Protein AF-A0A0J8R1I6-F1 (afdb_monomer_lite)

Sequence (215 aa):
MAAYFSTIERLYTKARESTLTLIPLLSRFRLQETNATPQLDRWVGYTPSAATPADEEDLVPIGGVDDDGKSLEEEMTMLSETKRQDLTVRFKKAADGVYVEAKRSAIGGMTQIPVYFYILLLALGWNEIIAAYIIYQLNLWGPMVKMAEAASHQAVEEGKKRLRDLLEPSDIGHHGMKYKNGTEQYEMSHVRSGRNATKINERDDDDEVEGEETW

Radius of gyration: 53.16 Å; chains: 1; bounding box: 128×54×134 Å

Foldseek 3Di:
DVVVVVVLVVVLVVVLVVVLVVLVVVQFDADPPPSHDPPVVVVVHDDPPPDDVVNVVPDDPPDDDDVVPQDPRNVRRPADPVNSVVCNVVSVVVSVVVSVVVVCVVVVPDPDDDPVVVVVCCVVCVVVVVVVVVCVVVVVPVVVVVVVVVVVVVCVVVVVVVVVVVVVDPPPDDPDDDDDDDDDDDDDDDDDDDDDDDDDDDDDDDDDDDDDDDD

pLDDT: mean 71.78, std 18.5, range [33.34, 94.5]

Structure (mmCIF, N/CA/C/O backbone):
data_AF-A0A0J8R1I6-F1
#
_entry.id   AF-A0A0J8R1I6-F1
#
loop_
_atom_site.group_PDB
_atom_site.id
_atom_site.type_symbol
_atom_site.label_atom_id
_atom_site.label_alt_id
_atom_site.label_comp_id
_atom_site.label_asym_id
_atom_site.label_entity_id
_atom_site.label_seq_id
_atom_site.pdbx_PDB_ins_code
_atom_site.Cartn_x
_atom_site.Cartn_y
_atom_site.Cartn_z
_atom_site.occupancy
_atom_site.B_iso_or_equiv
_atom_site.auth_seq_id
_atom_site.auth_comp_id
_atom_site.auth_asym_id
_atom_site.auth_atom_id
_atom_site.pdbx_PDB_model_num
ATOM 1 N N . MET A 1 1 ? -6.057 3.508 -12.866 1.00 63.25 1 MET A N 1
ATOM 2 C CA . MET A 1 1 ? -5.261 3.526 -11.616 1.00 63.25 1 MET A CA 1
ATOM 3 C C . MET A 1 1 ? -5.852 4.466 -10.557 1.00 63.25 1 MET A C 1
ATOM 5 O O . MET A 1 1 ? -6.171 3.985 -9.480 1.00 63.25 1 MET A O 1
ATOM 9 N N . ALA A 1 2 ? -6.101 5.752 -10.852 1.00 66.06 2 ALA A N 1
ATOM 10 C CA . ALA A 1 2 ? -6.680 6.704 -9.883 1.00 66.06 2 ALA A CA 1
ATOM 11 C C . ALA A 1 2 ? -8.072 6.306 -9.333 1.00 66.06 2 ALA A C 1
ATOM 13 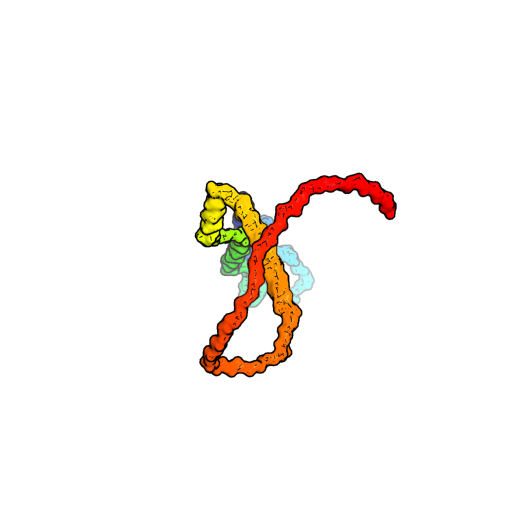O O . ALA A 1 2 ? -8.323 6.426 -8.138 1.00 66.06 2 ALA A O 1
ATOM 14 N N . ALA A 1 3 ? -8.958 5.762 -10.178 1.00 72.50 3 ALA A N 1
ATOM 15 C CA . ALA A 1 3 ? -10.277 5.285 -9.742 1.00 72.50 3 ALA A CA 1
ATOM 16 C C . ALA A 1 3 ? -10.192 4.097 -8.760 1.00 72.50 3 ALA A C 1
ATOM 18 O O . ALA A 1 3 ? -10.883 4.084 -7.749 1.00 72.50 3 ALA A O 1
ATOM 19 N N . TYR A 1 4 ? -9.289 3.142 -9.015 1.00 72.94 4 TYR A N 1
ATOM 20 C CA . TYR A 1 4 ? -9.060 1.970 -8.158 1.00 72.94 4 TYR A CA 1
ATOM 21 C C . TYR A 1 4 ? -8.573 2.368 -6.757 1.00 72.94 4 TYR A C 1
ATOM 23 O O . TYR A 1 4 ? -9.056 1.858 -5.749 1.00 72.94 4 TYR A O 1
ATOM 31 N N . PHE A 1 5 ? -7.674 3.351 -6.695 1.00 76.12 5 PHE A N 1
ATOM 32 C CA . PHE A 1 5 ? -7.172 3.910 -5.444 1.00 76.12 5 PHE A CA 1
ATOM 33 C C . PHE A 1 5 ? -8.275 4.583 -4.615 1.00 76.12 5 PHE A C 1
ATOM 35 O O . PHE A 1 5 ? -8.402 4.320 -3.421 1.00 76.12 5 PHE A O 1
ATOM 42 N N . SER A 1 6 ? -9.131 5.380 -5.265 1.00 83.06 6 SER A N 1
ATOM 43 C CA . SER A 1 6 ? -10.270 6.021 -4.599 1.00 83.06 6 SER A CA 1
ATOM 44 C C . SER A 1 6 ? -11.271 5.002 -4.042 1.00 83.06 6 SER A C 1
ATOM 46 O O . SER A 1 6 ? -11.833 5.210 -2.966 1.00 83.06 6 SER A O 1
ATOM 48 N N . THR A 1 7 ? -11.476 3.875 -4.730 1.00 84.88 7 THR A N 1
ATOM 49 C CA . THR A 1 7 ? -12.353 2.796 -4.253 1.00 84.88 7 THR A CA 1
ATOM 50 C C . THR A 1 7 ? -11.801 2.108 -3.005 1.00 84.88 7 THR A C 1
ATOM 52 O O . THR A 1 7 ? -12.560 1.892 -2.062 1.00 84.88 7 THR A O 1
ATOM 55 N N . ILE A 1 8 ? -10.498 1.802 -2.962 1.00 85.56 8 ILE A N 1
ATOM 56 C CA . ILE A 1 8 ? -9.858 1.182 -1.787 1.00 85.56 8 ILE A CA 1
ATOM 57 C C . ILE A 1 8 ? -9.942 2.110 -0.573 1.00 85.56 8 ILE A C 1
ATOM 59 O O . ILE A 1 8 ? -10.290 1.662 0.517 1.00 85.56 8 ILE A O 1
ATOM 63 N N . GLU A 1 9 ? -9.683 3.403 -0.767 1.00 88.69 9 GLU A N 1
ATOM 64 C CA . GLU A 1 9 ? -9.787 4.408 0.295 1.00 88.69 9 GLU A CA 1
ATOM 65 C C . GLU A 1 9 ? -11.204 4.491 0.866 1.00 88.69 9 GLU A C 1
ATOM 67 O O . GLU A 1 9 ? -11.394 4.387 2.077 1.00 88.69 9 GLU A O 1
ATOM 72 N N . ARG A 1 10 ? -12.216 4.588 -0.002 1.00 89.56 10 ARG A N 1
ATOM 73 C CA . ARG A 1 10 ? -13.624 4.631 0.422 1.00 89.56 10 ARG A CA 1
ATOM 74 C C . ARG A 1 10 ? -14.060 3.350 1.134 1.00 89.56 10 ARG A C 1
ATOM 76 O O . ARG A 1 10 ? -14.777 3.427 2.132 1.00 89.56 10 ARG A O 1
ATOM 83 N N . LEU A 1 11 ? -13.645 2.182 0.637 1.00 90.69 11 LEU A N 1
ATOM 84 C CA . LEU A 1 11 ? -13.981 0.891 1.241 1.00 90.69 11 LEU A CA 1
ATOM 85 C C . LEU A 1 11 ? -13.338 0.738 2.625 1.00 90.69 11 LEU A C 1
ATOM 87 O O . LEU A 1 11 ? -14.014 0.314 3.562 1.00 90.69 11 LEU A O 1
ATOM 91 N N . TYR A 1 12 ? -12.070 1.136 2.763 1.00 91.69 12 TYR A N 1
ATOM 92 C CA . TYR A 1 12 ? -11.356 1.144 4.038 1.00 91.69 12 TYR A CA 1
ATOM 93 C C . TYR A 1 12 ? -12.054 2.032 5.070 1.00 91.69 12 TYR A C 1
ATOM 95 O O . TYR A 1 12 ? -12.377 1.568 6.164 1.00 91.69 12 TYR A O 1
ATOM 103 N N . THR A 1 13 ? -12.345 3.288 4.716 1.00 92.25 13 THR A N 1
ATOM 104 C CA . THR A 1 13 ? -13.011 4.231 5.624 1.00 92.25 13 THR A CA 1
ATOM 105 C C . THR A 1 13 ? -14.369 3.699 6.078 1.00 92.25 13 THR A C 1
ATOM 107 O O . THR A 1 13 ? -14.640 3.686 7.279 1.00 92.25 13 THR A O 1
ATOM 110 N N . LYS A 1 14 ? -15.168 3.152 5.151 1.00 94.50 14 LYS A N 1
ATOM 111 C CA . LYS A 1 14 ? -16.466 2.536 5.459 1.00 94.50 14 LYS A CA 1
ATOM 112 C C . LYS A 1 14 ? -16.336 1.355 6.425 1.00 94.50 14 LYS A C 1
ATOM 114 O O . LYS A 1 14 ? -17.079 1.278 7.401 1.00 94.50 14 LYS A O 1
ATOM 119 N N . ALA A 1 15 ? -15.404 0.435 6.172 1.00 92.44 15 ALA A N 1
ATOM 120 C CA . ALA A 1 15 ? -15.193 -0.738 7.022 1.00 92.44 15 ALA A CA 1
ATOM 121 C C . ALA A 1 15 ? -14.694 -0.347 8.424 1.00 92.44 15 ALA A C 1
ATOM 123 O O . ALA A 1 15 ? -15.176 -0.871 9.432 1.00 92.44 15 ALA A O 1
ATOM 124 N N . ARG A 1 16 ? -13.771 0.620 8.498 1.00 92.81 16 ARG A N 1
ATOM 125 C CA . ARG A 1 16 ? -13.23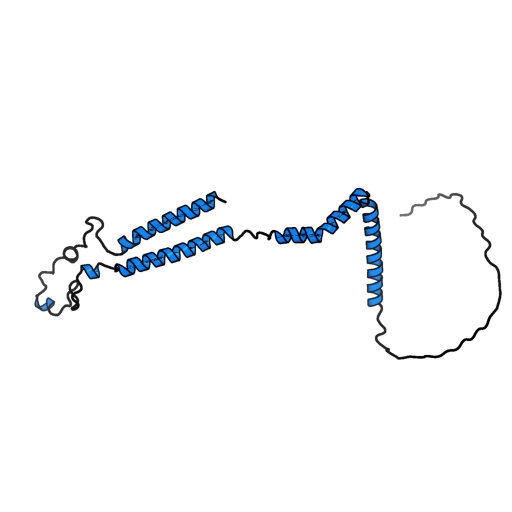8 1.151 9.756 1.00 92.81 16 ARG A CA 1
ATOM 126 C C . ARG A 1 16 ? -14.339 1.783 10.602 1.00 92.81 16 ARG A C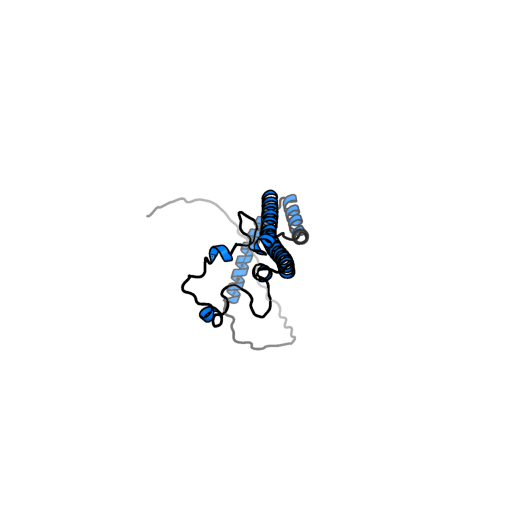 1
ATOM 128 O O . ARG A 1 16 ? -14.464 1.456 11.777 1.00 92.81 16 ARG A O 1
ATOM 135 N N . GLU A 1 17 ? -15.140 2.664 10.011 1.00 92.88 17 GLU A N 1
ATOM 136 C CA . GLU A 1 17 ? -16.248 3.332 10.700 1.00 92.88 17 GLU A CA 1
ATOM 137 C C . GLU A 1 17 ? -17.309 2.331 11.158 1.00 92.88 17 GLU A C 1
ATOM 139 O O . GLU A 1 17 ? -17.682 2.338 12.329 1.00 92.88 17 GLU A O 1
ATOM 144 N N . SER A 1 18 ? -17.707 1.395 10.288 1.00 92.38 18 SER A N 1
ATOM 145 C CA . SER A 1 18 ? -18.657 0.333 10.637 1.00 92.38 18 SER A CA 1
ATOM 146 C C . SER A 1 18 ? -18.182 -0.492 11.836 1.00 92.38 18 SER A C 1
ATOM 148 O O . SER A 1 18 ? -18.963 -0.770 12.741 1.00 92.38 18 SER A O 1
ATOM 150 N N . THR A 1 19 ? -16.898 -0.850 11.891 1.00 92.06 19 THR A N 1
ATOM 151 C CA . THR A 1 19 ? -16.354 -1.666 12.990 1.00 92.06 19 THR A CA 1
ATOM 152 C C . THR A 1 19 ? -16.281 -0.879 14.300 1.00 92.06 19 THR A C 1
ATOM 154 O O . THR A 1 19 ? -16.570 -1.416 15.368 1.00 92.06 19 THR A O 1
ATOM 157 N N . LEU A 1 20 ? -15.966 0.419 14.238 1.00 91.19 20 LEU A N 1
ATOM 158 C CA . LEU A 1 20 ? -15.942 1.282 15.422 1.00 91.19 20 LEU A CA 1
ATOM 159 C C . LEU A 1 20 ? -17.326 1.436 16.069 1.00 91.19 20 LEU A C 1
ATOM 161 O O . LEU A 1 20 ? -17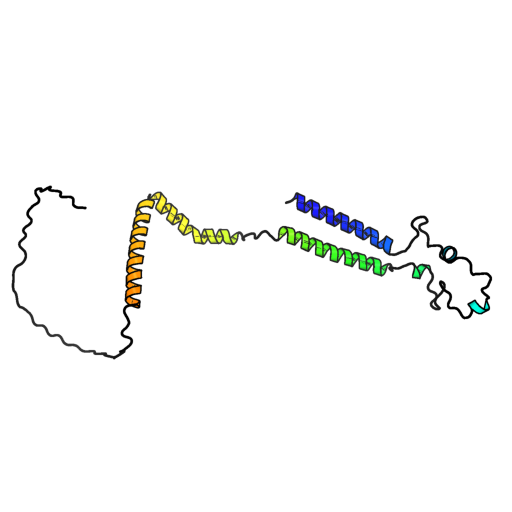.405 1.560 17.290 1.00 91.19 20 LEU A O 1
ATOM 165 N N . THR A 1 21 ? -18.409 1.377 15.286 1.00 90.12 21 THR A N 1
ATOM 166 C CA . THR A 1 21 ? -19.777 1.401 15.839 1.00 90.12 21 THR A CA 1
ATOM 167 C C . THR A 1 21 ? -20.159 0.124 16.594 1.00 90.12 21 THR A C 1
ATOM 169 O O . THR A 1 21 ? -21.012 0.185 17.477 1.00 90.12 21 THR A O 1
ATOM 172 N N . LEU A 1 22 ? -19.506 -1.015 16.322 1.00 87.19 22 LEU A N 1
ATOM 173 C CA . LEU A 1 22 ? -19.770 -2.281 17.023 1.00 87.19 22 LEU A CA 1
ATOM 174 C C . LEU A 1 22 ? -19.177 -2.323 18.434 1.00 87.19 22 LEU A C 1
ATOM 176 O O . LEU A 1 22 ? -19.754 -2.941 19.322 1.00 87.19 22 LEU A O 1
ATOM 180 N N . ILE A 1 23 ? -18.035 -1.671 18.653 1.00 86.38 23 ILE A N 1
ATOM 181 C CA . ILE A 1 23 ? -17.323 -1.672 19.940 1.00 86.38 23 ILE A CA 1
ATOM 182 C C . ILE A 1 23 ? -18.236 -1.304 21.131 1.00 86.38 23 ILE A C 1
ATOM 184 O O . ILE A 1 23 ? -18.244 -2.042 22.118 1.00 86.38 23 ILE A O 1
ATOM 188 N N . PRO A 1 24 ? -19.028 -0.211 21.091 1.00 83.50 24 PRO A N 1
ATOM 189 C CA . PRO A 1 24 ? -19.947 0.104 22.183 1.00 83.50 24 PRO A CA 1
ATOM 190 C C . PRO A 1 24 ? -21.109 -0.892 22.302 1.00 83.50 24 PRO A C 1
ATOM 192 O O . PRO A 1 24 ? -21.543 -1.151 23.420 1.00 83.50 24 PRO A O 1
ATOM 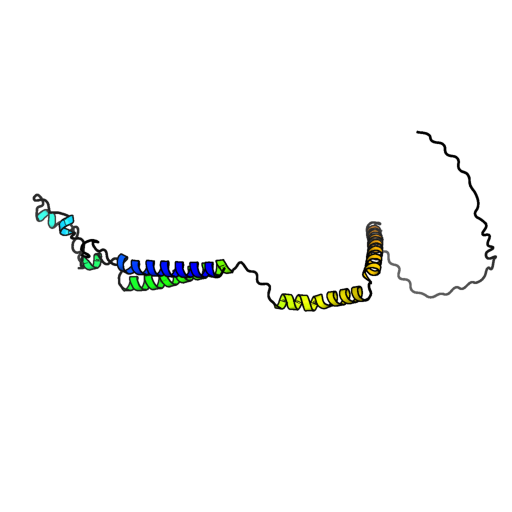195 N N . LEU A 1 25 ? -21.574 -1.498 21.204 1.00 82.06 25 LEU A N 1
ATOM 196 C CA . LEU A 1 25 ? -22.653 -2.495 21.232 1.00 82.06 25 LEU A CA 1
ATOM 197 C C . LEU A 1 25 ? -22.205 -3.807 21.888 1.00 82.06 25 LEU A C 1
ATOM 199 O O . LEU A 1 25 ? -22.971 -4.419 22.619 1.00 82.06 25 LEU A O 1
ATOM 203 N N . LEU A 1 26 ? -20.950 -4.204 21.677 1.00 77.88 26 LEU A N 1
ATOM 204 C CA . LEU A 1 26 ? -20.358 -5.399 22.286 1.00 77.88 26 LEU A CA 1
ATOM 205 C C . LEU A 1 26 ? -19.959 -5.199 23.758 1.00 77.88 26 LEU A C 1
ATOM 207 O O . LEU A 1 26 ? -19.710 -6.172 24.460 1.00 77.88 26 LEU A O 1
ATOM 211 N N . SER A 1 27 ? -19.879 -3.953 24.240 1.00 80.00 27 SER A N 1
ATOM 212 C CA . SER A 1 27 ? -19.468 -3.668 25.625 1.00 80.00 27 SER A CA 1
ATOM 213 C C . SER A 1 27 ? -20.521 -4.004 26.683 1.00 80.00 27 SER A C 1
ATOM 215 O O . SER A 1 27 ? -20.164 -4.244 27.838 1.00 80.00 27 SER A O 1
ATOM 217 N N . ARG A 1 28 ? -21.806 -4.018 26.308 1.00 71.12 28 ARG A N 1
ATOM 218 C CA . ARG A 1 28 ? -22.929 -4.313 27.203 1.00 71.12 28 ARG A CA 1
ATOM 219 C C . ARG A 1 28 ? -23.914 -5.220 26.491 1.00 71.12 28 ARG A C 1
ATOM 221 O O . ARG A 1 28 ? -24.437 -4.850 25.442 1.00 71.12 28 ARG A O 1
ATOM 228 N N . PHE A 1 29 ? -24.227 -6.358 27.096 1.00 69.94 29 PHE A N 1
ATOM 229 C CA . PHE A 1 29 ? -25.390 -7.127 26.671 1.00 69.94 29 PHE A CA 1
ATOM 230 C C . PHE A 1 29 ? -26.634 -6.273 26.903 1.00 69.94 29 PHE A C 1
ATOM 232 O O . PHE A 1 29 ? -26.704 -5.558 27.892 1.00 69.94 29 PHE A O 1
ATOM 239 N N . ARG A 1 30 ? -27.591 -6.271 25.981 1.00 67.62 30 ARG A N 1
ATOM 240 C CA . ARG A 1 30 ? -28.906 -5.640 26.158 1.00 67.62 30 ARG A CA 1
ATOM 241 C C . ARG A 1 30 ? -29.916 -6.405 25.322 1.00 67.62 30 ARG A C 1
ATOM 243 O O . ARG A 1 30 ? -29.570 -6.912 24.255 1.00 67.62 30 ARG A O 1
ATOM 250 N N . LEU A 1 31 ? -31.154 -6.492 25.798 1.00 67.00 31 LEU A N 1
ATOM 251 C CA . LEU A 1 31 ? -32.228 -7.106 25.025 1.00 67.00 31 LEU A CA 1
ATOM 252 C C . LEU A 1 31 ? -32.561 -6.213 23.818 1.00 67.00 31 LEU A C 1
ATOM 254 O O . LEU A 1 31 ? -32.728 -5.006 23.980 1.00 67.00 31 LEU A O 1
ATOM 258 N N . GLN A 1 32 ? -32.658 -6.789 22.617 1.00 69.12 32 GLN A N 1
ATOM 259 C CA . GLN A 1 32 ? -32.920 -6.036 21.377 1.00 69.12 32 GLN A CA 1
ATOM 260 C C . GLN A 1 32 ? -34.245 -5.255 21.428 1.00 69.12 32 GLN A C 1
ATOM 262 O O . GLN A 1 32 ? -34.307 -4.130 20.944 1.00 69.12 32 GLN A O 1
ATOM 267 N N . GLU A 1 33 ? -35.287 -5.829 22.038 1.00 72.06 33 GLU A N 1
ATOM 268 C CA . GLU A 1 33 ? -36.636 -5.246 22.055 1.00 72.06 33 GLU A CA 1
ATOM 269 C C . GLU A 1 33 ? -36.803 -4.120 23.081 1.00 72.06 33 GLU A C 1
ATOM 271 O O . GLU A 1 33 ? -37.403 -3.091 22.787 1.00 72.06 33 GLU A O 1
ATOM 276 N N . THR A 1 34 ? -36.276 -4.300 24.293 1.00 70.06 34 THR A N 1
ATOM 277 C CA . THR A 1 34 ? -36.510 -3.375 25.416 1.00 70.06 34 THR A CA 1
ATOM 278 C C . THR A 1 34 ? -35.296 -2.535 25.777 1.00 70.06 34 THR A C 1
ATOM 280 O O . THR A 1 34 ? -35.413 -1.622 26.592 1.00 70.06 34 THR A O 1
ATOM 283 N N . ASN A 1 35 ? -34.125 -2.822 25.197 1.00 67.25 35 ASN A N 1
ATOM 284 C CA . ASN A 1 35 ? -32.857 -2.162 25.520 1.00 67.25 35 ASN A CA 1
ATOM 285 C C . ASN A 1 35 ? -32.518 -2.209 27.031 1.00 67.25 35 ASN A C 1
ATOM 287 O O . ASN A 1 35 ? -31.689 -1.438 27.526 1.00 67.25 35 ASN A O 1
ATOM 291 N N . ALA A 1 36 ? -33.184 -3.114 27.753 1.00 66.25 36 ALA A N 1
ATOM 292 C CA . ALA A 1 36 ? -33.077 -3.355 29.179 1.00 66.25 36 ALA A CA 1
ATOM 293 C C . ALA A 1 36 ? -32.237 -4.610 29.430 1.00 66.25 36 ALA A C 1
ATOM 295 O O . ALA A 1 36 ? -31.893 -5.357 28.501 1.00 66.25 36 ALA A O 1
ATOM 296 N N . THR A 1 37 ? -31.895 -4.835 30.692 1.00 64.44 37 THR A N 1
ATOM 297 C CA . THR A 1 37 ? -31.256 -6.078 31.102 1.00 64.44 37 THR A CA 1
ATOM 298 C C . THR A 1 37 ? -32.225 -7.260 30.920 1.00 64.44 37 THR A C 1
ATOM 300 O O . THR A 1 37 ? -33.433 -7.083 31.111 1.00 64.44 37 THR A O 1
ATOM 303 N N . PRO A 1 38 ? -31.762 -8.449 30.477 1.00 66.31 38 PRO A N 1
ATOM 304 C CA . PRO A 1 38 ? -32.590 -9.646 30.466 1.00 66.31 38 PRO A CA 1
ATOM 305 C C . PRO A 1 38 ? -33.165 -9.871 31.862 1.00 66.31 38 PRO A C 1
ATOM 307 O O . PRO A 1 38 ? -32.424 -9.862 32.842 1.00 66.31 38 PRO A O 1
ATOM 310 N N . GLN A 1 39 ? -34.479 -10.070 31.956 1.00 64.94 39 GLN A N 1
ATOM 311 C CA . GLN A 1 39 ? -35.129 -10.427 33.216 1.00 64.94 39 GLN A CA 1
ATOM 312 C C . GLN A 1 39 ? -34.815 -11.896 33.527 1.00 64.94 39 GLN A C 1
ATOM 314 O O . GLN A 1 39 ? -35.615 -12.780 33.214 1.00 64.94 39 GLN A O 1
ATOM 319 N N . LEU A 1 40 ? -33.627 -12.150 34.083 1.00 65.12 40 LEU A N 1
ATOM 320 C CA . LEU A 1 40 ? -33.174 -13.485 34.481 1.00 65.12 40 LEU A CA 1
ATOM 321 C C . LEU A 1 40 ? -34.163 -14.128 35.461 1.00 65.12 40 LEU A C 1
ATOM 323 O O . LEU A 1 40 ? -34.541 -15.272 35.243 1.00 65.12 40 LEU A O 1
ATOM 327 N N . ASP A 1 41 ? -34.708 -13.361 36.410 1.00 65.25 41 ASP A N 1
ATOM 328 C CA . ASP A 1 41 ? -35.718 -13.815 37.383 1.00 65.25 41 ASP A CA 1
ATOM 329 C C . ASP A 1 41 ? -36.940 -14.463 36.717 1.00 65.25 41 ASP A C 1
ATOM 331 O O . ASP A 1 41 ? -37.477 -15.468 37.175 1.00 65.25 41 ASP A O 1
ATOM 335 N N . ARG A 1 42 ? -37.383 -13.903 35.587 1.00 69.06 42 ARG A N 1
ATOM 336 C CA . ARG A 1 42 ? -38.524 -14.428 34.830 1.00 69.06 42 ARG A CA 1
ATOM 337 C C . ARG A 1 42 ? -38.145 -15.634 33.969 1.00 69.06 42 ARG A C 1
ATOM 339 O O . ARG A 1 42 ? -39.008 -16.456 33.669 1.00 69.06 42 ARG A O 1
ATOM 346 N N . TRP A 1 43 ? -36.890 -15.711 33.529 1.00 68.81 43 TRP A N 1
ATOM 347 C CA . TRP A 1 43 ? -36.382 -16.776 32.664 1.00 68.81 43 TRP A CA 1
ATOM 348 C C . TRP A 1 43 ? -36.016 -18.048 33.439 1.00 68.81 43 TRP A C 1
ATOM 350 O O . TRP A 1 43 ? -36.330 -19.139 32.970 1.00 68.81 43 TRP A O 1
ATOM 360 N N . VAL A 1 44 ? -35.409 -17.911 34.623 1.00 71.75 44 VAL A N 1
ATOM 361 C CA . VAL A 1 44 ? -35.059 -19.033 35.517 1.00 71.75 44 VAL A CA 1
ATOM 362 C C . VAL A 1 44 ? -36.322 -19.743 36.023 1.00 71.75 44 VAL A C 1
ATOM 364 O O . VAL A 1 44 ? -36.316 -20.955 36.230 1.00 71.75 44 VAL A O 1
ATOM 367 N N . GLY A 1 45 ? -37.439 -19.014 36.107 1.00 68.88 45 GLY A N 1
ATOM 368 C CA . GLY A 1 45 ? -38.732 -19.551 36.507 1.00 68.88 45 GLY A CA 1
ATOM 369 C C . GLY A 1 45 ? -38.914 -19.563 38.023 1.00 68.88 45 GLY A C 1
ATOM 370 O O . GLY A 1 45 ? -38.080 -19.077 38.780 1.00 68.88 45 GLY A O 1
ATOM 371 N N . TYR A 1 46 ? -40.057 -20.082 38.467 1.00 67.81 46 TYR A N 1
ATOM 372 C CA . TYR A 1 46 ? -40.378 -20.167 39.889 1.00 67.81 46 TYR A CA 1
ATOM 373 C C . TYR A 1 46 ? -39.663 -21.352 40.533 1.00 67.81 46 TYR A C 1
ATOM 375 O O . TYR A 1 46 ? -39.665 -22.454 39.978 1.00 67.81 46 TYR A O 1
ATOM 383 N N . THR A 1 47 ? -39.132 -21.144 41.736 1.00 70.25 47 THR A N 1
ATOM 384 C CA . THR A 1 47 ? -38.633 -22.228 42.580 1.00 70.25 47 THR A CA 1
ATOM 385 C C . THR A 1 47 ? -39.754 -23.259 42.795 1.00 70.25 47 THR A C 1
ATOM 387 O O . THR A 1 47 ? -40.874 -22.873 43.152 1.00 70.25 47 THR A O 1
ATOM 390 N N . PRO A 1 48 ? -39.517 -24.562 42.547 1.00 74.69 48 PRO A N 1
ATOM 391 C CA . PRO A 1 48 ? -40.530 -25.594 42.740 1.00 74.69 48 PRO A CA 1
ATOM 392 C C . PRO A 1 48 ? -41.033 -25.596 44.185 1.00 74.69 48 PRO A C 1
ATOM 394 O O . PRO A 1 48 ? -40.241 -25.531 45.117 1.00 74.69 48 PRO A O 1
ATOM 397 N N . SER A 1 49 ? -42.337 -25.776 44.395 1.00 64.94 49 SER A N 1
ATOM 398 C CA . SER A 1 49 ? -42.962 -25.799 45.731 1.00 64.94 49 SER A CA 1
ATOM 399 C C . SER A 1 49 ? -42.516 -26.957 46.641 1.00 64.94 49 SER A C 1
ATOM 401 O O . SER A 1 49 ? -42.985 -27.061 47.769 1.00 64.94 49 SER A O 1
ATOM 403 N N . ALA A 1 50 ? -41.668 -27.856 46.135 1.00 69.69 50 ALA A N 1
ATOM 404 C CA . ALA A 1 50 ? -41.036 -28.935 46.887 1.00 69.69 50 ALA A CA 1
ATOM 405 C C . ALA A 1 50 ? -39.681 -28.533 47.501 1.00 69.69 50 ALA A C 1
ATOM 407 O O . ALA A 1 50 ? -39.150 -29.301 48.295 1.00 69.69 50 ALA A O 1
ATOM 408 N N . ALA A 1 51 ? -39.125 -27.374 47.131 1.00 60.97 51 ALA A N 1
ATOM 409 C CA . ALA A 1 51 ? -37.904 -26.851 47.730 1.00 60.97 51 ALA A CA 1
ATOM 410 C C . ALA A 1 51 ? -38.209 -26.339 49.143 1.00 60.97 51 ALA A C 1
ATOM 412 O O . ALA A 1 51 ? -39.096 -25.500 49.327 1.00 60.97 51 ALA A O 1
ATOM 413 N N . THR A 1 52 ? -37.502 -26.863 50.142 1.00 58.94 52 THR A N 1
ATOM 414 C CA . THR A 1 52 ? -37.572 -26.351 51.511 1.00 58.94 52 THR A CA 1
ATOM 415 C C . THR A 1 52 ? -36.477 -25.308 51.747 1.00 58.94 52 THR A C 1
ATOM 417 O O . THR A 1 52 ? -35.393 -25.450 51.199 1.00 58.94 52 THR A O 1
ATOM 420 N N . PRO A 1 53 ? -36.698 -24.279 52.588 1.00 57.78 53 PRO A N 1
ATOM 421 C CA . PRO A 1 53 ? -35.677 -23.264 52.888 1.00 57.78 53 PRO A CA 1
ATOM 422 C C . PRO A 1 53 ? -34.402 -23.848 53.528 1.00 57.78 53 PRO A C 1
ATOM 424 O O . PRO A 1 53 ? -33.347 -23.230 53.471 1.00 57.78 53 PRO A O 1
ATOM 427 N N . ALA A 1 54 ? -34.477 -25.061 54.090 1.00 57.97 54 ALA A N 1
ATOM 428 C CA . ALA A 1 54 ? -33.314 -25.819 54.556 1.00 57.97 54 ALA A CA 1
ATOM 429 C C . ALA A 1 54 ? -32.433 -26.353 53.408 1.00 57.97 54 ALA A C 1
ATOM 431 O O . ALA A 1 54 ? -31.239 -26.539 53.601 1.00 57.97 54 ALA A O 1
ATOM 432 N N . ASP A 1 55 ? -33.000 -26.566 52.215 1.00 58.28 55 ASP A N 1
ATOM 433 C CA . ASP A 1 55 ? -32.232 -26.896 51.009 1.00 58.28 55 ASP A CA 1
ATOM 434 C C . ASP A 1 55 ? -31.573 -25.644 50.406 1.00 58.28 55 ASP A C 1
ATOM 436 O O . ASP A 1 55 ? -30.720 -25.763 49.539 1.00 58.28 55 ASP A O 1
ATOM 440 N N . GLU A 1 56 ? -31.966 -24.442 50.840 1.00 57.66 56 GLU A N 1
ATOM 441 C CA . GLU A 1 56 ? -31.478 -23.155 50.328 1.00 57.66 56 GLU A CA 1
ATOM 442 C C . GLU A 1 56 ? -30.247 -22.644 51.105 1.00 57.66 56 GLU A C 1
ATOM 444 O O . GLU A 1 56 ? -29.416 -21.955 50.524 1.00 57.66 56 GLU A O 1
ATOM 449 N N . GLU A 1 57 ? -30.081 -23.019 52.385 1.00 57.06 57 GLU A N 1
ATOM 450 C CA . GLU A 1 57 ? -28.914 -22.637 53.210 1.00 57.06 57 GLU A CA 1
ATOM 451 C C . GLU A 1 57 ? -27.607 -23.336 52.788 1.00 57.06 57 GLU A C 1
ATOM 453 O O . GLU A 1 57 ? -26.532 -22.754 52.931 1.00 57.06 57 GLU A O 1
ATOM 458 N N . ASP A 1 58 ? -27.689 -24.559 52.250 1.00 57.81 58 ASP A N 1
ATOM 459 C CA . ASP A 1 58 ? -26.526 -25.363 51.827 1.00 57.81 58 ASP A CA 1
ATOM 460 C C . ASP A 1 58 ? -26.189 -25.214 50.329 1.00 57.81 58 ASP A C 1
ATOM 462 O O . ASP A 1 58 ? -25.180 -25.747 49.850 1.00 57.81 58 ASP A O 1
ATOM 466 N N . LEU A 1 59 ? -27.019 -24.501 49.561 1.00 60.88 59 LEU A N 1
ATOM 467 C CA . LEU A 1 59 ? -26.803 -24.287 48.134 1.00 60.88 59 LEU A CA 1
ATOM 468 C C . LEU A 1 59 ? -26.215 -22.901 47.880 1.00 60.88 59 LEU A C 1
ATOM 470 O O . LEU A 1 59 ? -26.757 -21.880 48.287 1.00 60.88 59 LEU A O 1
ATOM 474 N N . VAL A 1 60 ? -25.112 -22.866 47.130 1.00 58.38 60 VAL A N 1
ATOM 475 C CA . VAL A 1 60 ? -24.576 -21.618 46.574 1.00 58.38 60 VAL A CA 1
ATOM 476 C C . VAL A 1 60 ? -25.667 -20.989 45.698 1.00 58.38 60 VAL A C 1
ATOM 478 O O . VAL A 1 60 ? -26.130 -21.670 44.774 1.00 58.38 60 VAL A O 1
ATOM 481 N N . PRO A 1 61 ? -26.093 -19.737 45.955 1.00 57.91 61 PRO A N 1
ATOM 482 C CA . PRO A 1 61 ? -27.147 -19.096 45.182 1.00 57.91 61 PRO A CA 1
ATOM 483 C C . PRO A 1 61 ? -26.811 -19.122 43.689 1.00 57.91 61 PRO A C 1
ATOM 485 O O . PRO A 1 61 ? -25.868 -18.475 43.228 1.00 57.91 61 PRO A O 1
ATOM 488 N N . ILE A 1 62 ? -27.571 -19.890 42.905 1.00 60.59 62 ILE A N 1
ATOM 489 C CA . ILE A 1 62 ? -27.423 -19.890 41.449 1.00 60.59 62 ILE A CA 1
ATOM 490 C C . ILE A 1 62 ? -28.022 -18.577 40.944 1.00 60.59 62 ILE A C 1
ATOM 492 O O . ILE A 1 62 ? -29.231 -18.458 40.767 1.00 60.59 62 ILE A O 1
ATOM 496 N N . GLY A 1 63 ? -27.150 -17.594 40.718 1.00 59.03 63 GLY A N 1
ATOM 497 C CA . GLY A 1 63 ? -27.507 -16.313 40.113 1.00 59.03 63 GLY A CA 1
ATOM 498 C C . GLY A 1 63 ? -27.749 -15.166 41.093 1.00 59.03 63 GLY A C 1
ATOM 499 O O . GLY A 1 63 ? -28.655 -14.368 40.867 1.00 59.03 63 GLY A O 1
ATOM 500 N N . GLY A 1 64 ? -26.949 -15.031 42.151 1.00 52.00 64 GLY A N 1
ATOM 501 C CA . GLY A 1 64 ? -27.016 -13.821 42.965 1.00 52.00 64 GLY A CA 1
ATOM 502 C C . GLY A 1 64 ? -25.973 -13.748 44.066 1.00 52.00 64 GLY A C 1
ATOM 503 O O . GLY A 1 64 ? -26.103 -14.431 45.070 1.00 52.00 64 GLY A O 1
ATOM 504 N N . VAL A 1 65 ? -25.034 -12.815 43.891 1.00 50.41 65 VAL A N 1
ATOM 505 C CA . VAL A 1 65 ? -24.105 -12.300 44.906 1.00 50.41 65 VAL A CA 1
ATOM 506 C C . VAL A 1 65 ? -23.034 -13.309 45.322 1.00 50.41 65 VAL A C 1
ATOM 508 O O . VAL A 1 65 ? -23.146 -13.997 46.330 1.00 50.41 65 VAL A O 1
ATOM 511 N N . ASP A 1 66 ? -21.928 -13.317 44.574 1.00 50.62 66 ASP A N 1
ATOM 512 C CA . ASP A 1 66 ? -20.638 -13.667 45.169 1.00 50.62 66 ASP A CA 1
ATOM 513 C C . ASP A 1 66 ? -20.435 -12.791 46.423 1.00 50.62 66 ASP A C 1
ATOM 515 O O . ASP A 1 66 ? -20.782 -11.603 46.401 1.00 50.62 66 ASP A O 1
ATOM 519 N N . ASP A 1 67 ? -19.809 -13.327 47.477 1.00 54.62 67 ASP A N 1
ATOM 520 C CA . ASP A 1 67 ? -19.462 -12.626 48.735 1.00 54.62 67 ASP A CA 1
ATOM 521 C C . ASP A 1 67 ? -18.684 -11.294 48.540 1.00 54.62 67 ASP A C 1
ATOM 523 O O . ASP A 1 67 ? -18.492 -10.519 49.477 1.00 54.62 67 ASP A O 1
ATOM 527 N N . ASP A 1 68 ? -18.272 -10.997 47.304 1.00 56.22 68 ASP A N 1
ATOM 528 C CA . ASP A 1 68 ? -17.617 -9.773 46.843 1.00 56.22 68 ASP A CA 1
ATOM 529 C C . ASP A 1 68 ? -18.570 -8.598 46.515 1.00 56.22 68 ASP A C 1
ATOM 531 O O . ASP A 1 68 ? -18.094 -7.509 46.186 1.00 56.22 68 ASP A O 1
ATOM 535 N N . GLY A 1 69 ? -19.898 -8.775 46.547 1.00 53.22 69 GLY A N 1
ATOM 536 C CA . GLY A 1 69 ? -20.862 -7.674 46.365 1.00 53.22 69 GLY A CA 1
ATOM 537 C C . GLY A 1 69 ? -20.900 -7.044 44.962 1.00 53.22 69 GLY A C 1
ATOM 538 O O . GLY A 1 69 ? -21.386 -5.920 44.805 1.00 53.22 69 GLY A O 1
ATOM 539 N N . LYS A 1 70 ? -20.404 -7.744 43.935 1.00 54.53 70 LYS A N 1
ATOM 540 C CA . LYS A 1 70 ? -20.481 -7.283 42.540 1.00 54.53 70 LYS A CA 1
ATOM 541 C C . LYS A 1 70 ? -21.929 -7.387 42.058 1.00 54.53 70 LYS A C 1
ATOM 543 O O . LYS A 1 70 ? -22.523 -8.463 42.078 1.00 54.53 70 LYS A O 1
ATOM 548 N N . SER A 1 71 ? -22.530 -6.262 41.677 1.00 58.25 71 SER A N 1
ATOM 549 C CA . SER A 1 71 ? -23.925 -6.228 41.226 1.00 58.25 71 SER A CA 1
ATOM 550 C C . SER A 1 71 ? -24.073 -6.897 39.853 1.00 58.25 71 SER A C 1
ATOM 552 O O . SER A 1 71 ? -23.138 -6.902 39.053 1.00 58.25 71 SER A O 1
ATOM 554 N N . LEU A 1 72 ? -25.271 -7.400 39.527 1.00 56.50 72 LEU A N 1
ATOM 555 C CA . LEU A 1 72 ? -25.600 -7.933 38.189 1.00 56.50 72 LEU A CA 1
ATOM 556 C C . LEU A 1 72 ? -25.275 -6.941 37.051 1.00 56.50 72 LEU A C 1
ATOM 558 O O . LEU A 1 72 ? -25.064 -7.335 35.907 1.00 56.50 72 LEU A O 1
ATOM 562 N N . GLU A 1 73 ? -25.210 -5.641 37.352 1.00 56.31 73 GLU A N 1
ATOM 563 C CA . GLU A 1 73 ? -24.786 -4.611 36.401 1.00 56.31 73 GLU A CA 1
ATOM 564 C C . GLU A 1 73 ? -23.292 -4.700 36.055 1.00 56.31 73 GLU A C 1
ATOM 566 O O . GLU A 1 73 ? -22.917 -4.431 34.912 1.00 56.31 73 GLU A O 1
ATOM 571 N N . GLU A 1 74 ? -22.448 -5.089 37.013 1.00 59.28 74 GLU A N 1
ATOM 572 C CA . GLU A 1 74 ? -21.005 -5.267 36.838 1.00 59.28 74 GLU A CA 1
ATOM 573 C C . GLU A 1 74 ? -20.701 -6.542 36.036 1.00 59.28 74 GLU A C 1
ATOM 575 O O . GLU A 1 74 ? -19.899 -6.507 35.099 1.00 59.28 74 GLU A O 1
ATOM 580 N N . GLU A 1 75 ? -21.433 -7.628 36.298 1.00 59.25 75 GLU A N 1
ATOM 581 C CA . GLU A 1 75 ? -21.342 -8.893 35.552 1.00 59.25 75 GLU A CA 1
ATOM 582 C C . GLU A 1 75 ? -21.794 -8.743 34.085 1.00 59.25 75 GLU A C 1
ATOM 584 O O . GLU A 1 75 ? -21.264 -9.371 33.166 1.00 59.25 75 GLU A O 1
ATOM 589 N N . MET A 1 76 ? -22.724 -7.820 33.833 1.00 62.12 76 MET A N 1
ATOM 590 C CA . MET A 1 76 ? -23.270 -7.550 32.505 1.00 62.12 76 MET A CA 1
ATOM 591 C C . MET A 1 76 ? -22.438 -6.549 31.675 1.00 62.12 76 MET A C 1
ATOM 593 O O . MET A 1 76 ? -22.685 -6.354 30.474 1.00 62.12 76 MET A O 1
ATOM 597 N N . THR A 1 77 ? -21.413 -5.935 32.281 1.00 67.06 77 THR A N 1
ATOM 598 C CA . THR A 1 77 ? -20.407 -5.114 31.589 1.00 67.06 77 THR A CA 1
ATOM 599 C C . THR A 1 77 ? -19.194 -5.945 31.168 1.00 67.06 77 THR A C 1
ATOM 601 O O . THR A 1 77 ? -18.184 -6.012 31.860 1.00 67.06 77 THR A O 1
ATOM 604 N N . MET A 1 78 ? -19.253 -6.548 29.976 1.00 66.00 78 MET A N 1
ATOM 605 C CA . MET A 1 78 ? -18.172 -7.413 29.473 1.00 66.00 78 MET A CA 1
ATOM 606 C C . MET A 1 78 ? -16.859 -6.653 29.202 1.00 66.00 78 MET A C 1
ATOM 608 O O . MET A 1 78 ? -15.761 -7.186 29.387 1.00 66.00 78 MET A O 1
ATOM 612 N N . LEU A 1 79 ? -16.954 -5.391 28.762 1.00 71.00 79 LEU A N 1
ATOM 613 C CA . LEU A 1 79 ? -15.803 -4.512 28.540 1.00 71.00 79 LEU A CA 1
ATOM 614 C C . LEU A 1 79 ? -15.945 -3.230 29.365 1.00 71.00 79 LEU A C 1
ATOM 616 O O . LEU A 1 79 ? -16.843 -2.424 29.121 1.00 71.00 79 LEU A O 1
ATOM 620 N N . SER A 1 80 ? -15.008 -3.000 30.288 1.00 80.62 80 SER A N 1
ATOM 621 C CA . SER A 1 80 ? -14.902 -1.721 30.993 1.00 80.62 80 SER A CA 1
ATOM 622 C C . SER A 1 80 ? -14.595 -0.573 30.023 1.00 80.62 80 SER A C 1
ATOM 624 O O . SER A 1 80 ? -14.013 -0.773 28.951 1.00 80.62 80 SER A O 1
ATOM 626 N N . GLU A 1 81 ? -14.938 0.657 30.413 1.00 81.56 81 GLU A N 1
ATOM 627 C CA . GLU A 1 81 ? -14.696 1.857 29.600 1.00 81.56 81 GLU A CA 1
ATOM 628 C C . GLU A 1 81 ? -13.221 1.993 29.183 1.00 81.56 81 GLU A C 1
ATOM 630 O O . GLU A 1 81 ? -12.912 2.328 28.040 1.00 81.56 81 GLU A O 1
ATOM 635 N N . THR A 1 82 ? -12.296 1.637 30.075 1.00 83.00 82 THR A N 1
ATOM 636 C CA . THR A 1 82 ? -10.855 1.643 29.802 1.00 83.00 82 THR A CA 1
ATOM 637 C C . THR A 1 82 ? -10.469 0.634 28.718 1.00 83.00 82 THR A C 1
ATOM 639 O O . THR A 1 82 ? -9.733 0.977 27.792 1.00 83.00 82 THR A O 1
ATOM 642 N N . LYS A 1 83 ? -11.004 -0.596 28.773 1.00 82.81 83 LYS A N 1
ATOM 643 C CA . LYS A 1 83 ? -10.763 -1.620 27.739 1.00 82.81 83 LYS A CA 1
ATOM 644 C C . LYS A 1 83 ? -11.368 -1.210 26.395 1.00 82.81 83 LYS A C 1
ATOM 646 O O . LYS A 1 83 ? -10.790 -1.500 25.351 1.00 82.81 83 LYS A O 1
ATOM 651 N N . ARG A 1 84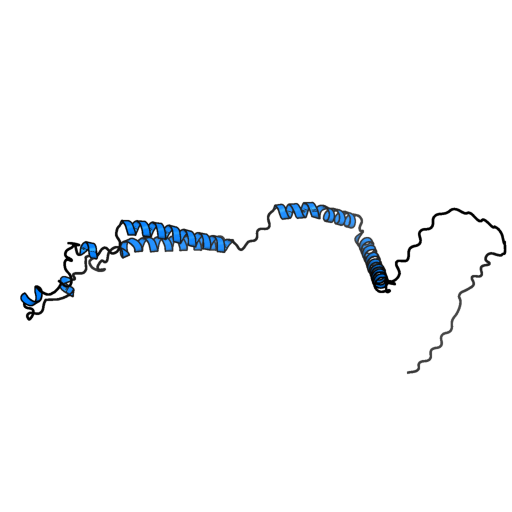 ? -12.497 -0.494 26.407 1.00 83.50 84 ARG A N 1
ATOM 652 C CA . ARG A 1 84 ? -13.159 0.040 25.206 1.00 83.50 84 ARG A CA 1
ATOM 653 C C . ARG A 1 84 ? -12.289 1.064 24.476 1.00 83.50 84 ARG A C 1
ATOM 655 O O . ARG A 1 84 ? -12.151 1.010 23.250 1.00 83.50 84 ARG A O 1
ATOM 662 N N . GLN A 1 85 ? -11.686 1.980 25.229 1.00 87.44 85 GLN A N 1
ATOM 663 C CA . GLN A 1 85 ? -10.774 2.986 24.687 1.00 87.44 85 GLN A CA 1
ATOM 664 C C . GLN A 1 85 ? -9.489 2.346 24.155 1.00 87.44 85 GLN A C 1
ATOM 666 O O . GLN A 1 85 ? -9.094 2.630 23.024 1.00 87.44 85 GLN A O 1
ATOM 671 N N . ASP A 1 86 ? -8.893 1.420 24.909 1.00 87.69 86 ASP A N 1
ATOM 672 C CA . ASP A 1 86 ? -7.694 0.692 24.481 1.00 87.69 86 ASP A CA 1
ATOM 673 C C . ASP A 1 86 ? -7.951 -0.129 23.203 1.00 87.69 86 ASP A C 1
ATOM 675 O O . ASP A 1 86 ? -7.202 -0.024 22.229 1.00 87.69 86 ASP A O 1
ATOM 679 N N . LEU A 1 87 ? -9.072 -0.856 23.130 1.00 87.88 87 LEU A N 1
ATOM 680 C CA . LEU A 1 87 ? -9.462 -1.611 21.936 1.00 87.88 87 LEU A CA 1
ATOM 681 C C . LEU A 1 87 ? -9.663 -0.700 20.720 1.00 87.88 87 LEU A C 1
ATOM 683 O O . LEU A 1 87 ? -9.225 -1.032 19.621 1.00 87.88 87 LEU A O 1
ATOM 687 N N . THR A 1 88 ? -10.265 0.474 20.914 1.00 90.62 88 THR A N 1
ATOM 688 C CA . THR A 1 88 ? -10.456 1.465 19.846 1.00 90.62 88 THR A CA 1
ATOM 689 C C . THR A 1 88 ? -9.120 1.960 19.294 1.00 90.62 88 THR A C 1
ATOM 691 O O . THR A 1 88 ? -8.941 2.051 18.077 1.00 90.62 88 THR A O 1
ATOM 694 N N . VAL A 1 89 ? -8.169 2.279 20.175 1.00 93.31 89 VAL A N 1
ATOM 695 C CA . VAL A 1 89 ? -6.838 2.763 19.780 1.00 93.31 89 VAL A CA 1
ATOM 696 C C . VAL A 1 89 ? -6.053 1.661 19.069 1.00 93.31 89 VAL A C 1
ATOM 698 O O . VAL A 1 89 ? -5.494 1.898 17.995 1.00 93.31 89 VAL A O 1
ATOM 701 N N . ARG A 1 90 ? -6.052 0.441 19.616 1.00 91.75 90 ARG A N 1
ATOM 702 C CA . ARG A 1 90 ? -5.370 -0.715 19.016 1.00 91.75 90 ARG A CA 1
ATOM 703 C C . ARG A 1 90 ? -5.965 -1.098 17.666 1.00 91.75 90 ARG A C 1
ATOM 705 O O . ARG A 1 90 ? -5.206 -1.350 16.734 1.00 91.75 90 ARG A O 1
ATOM 712 N N . PHE A 1 91 ? -7.293 -1.080 17.541 1.00 94.31 91 PHE A N 1
ATOM 713 C CA . PHE A 1 91 ? -7.983 -1.340 16.280 1.00 94.31 91 PHE A CA 1
ATOM 714 C C . PHE A 1 91 ? -7.581 -0.326 15.210 1.00 94.31 91 PHE A C 1
ATOM 716 O O . PHE A 1 91 ? -7.178 -0.730 14.125 1.00 94.31 91 PHE A O 1
ATOM 723 N N . LYS A 1 92 ? -7.614 0.979 15.522 1.00 93.81 92 LYS A N 1
ATOM 724 C CA . LYS A 1 92 ? -7.185 2.026 14.579 1.00 93.81 92 LYS A CA 1
ATOM 725 C C . LYS A 1 92 ? -5.743 1.809 14.127 1.00 93.81 92 LYS A C 1
ATOM 727 O O . LYS A 1 92 ? -5.484 1.772 12.932 1.00 93.81 92 LYS A O 1
ATOM 732 N N . LYS A 1 93 ? -4.827 1.571 15.072 1.00 94.44 93 LYS A N 1
ATOM 733 C CA . LYS A 1 93 ? -3.408 1.335 14.771 1.00 94.44 93 LYS A CA 1
ATOM 734 C C . LYS A 1 93 ? -3.195 0.110 13.875 1.00 94.44 93 LYS A C 1
ATOM 736 O O . LYS A 1 93 ? -2.417 0.181 12.928 1.00 94.44 93 LYS A O 1
ATOM 741 N N . ALA A 1 94 ? -3.872 -1.001 14.164 1.00 92.69 94 ALA A N 1
ATOM 742 C CA . ALA A 1 94 ? -3.770 -2.220 13.367 1.00 92.69 94 ALA A CA 1
ATOM 743 C C . ALA A 1 94 ? -4.384 -2.042 11.968 1.00 92.69 94 ALA A C 1
ATOM 745 O O . ALA A 1 94 ? -3.762 -2.406 10.973 1.00 92.69 94 ALA A O 1
ATOM 746 N N . ALA A 1 95 ? -5.570 -1.434 11.886 1.00 91.19 95 ALA A N 1
ATOM 747 C CA . ALA A 1 95 ? -6.277 -1.182 10.634 1.00 91.19 95 ALA A CA 1
ATOM 748 C C . ALA A 1 95 ? -5.493 -0.235 9.713 1.00 91.19 95 ALA A C 1
ATOM 750 O O . ALA A 1 95 ? -5.340 -0.526 8.527 1.00 91.19 95 ALA A O 1
ATOM 751 N N . ASP A 1 96 ? -4.937 0.849 10.264 1.00 91.75 96 ASP A N 1
ATOM 752 C CA . ASP A 1 96 ? -4.096 1.783 9.514 1.00 91.75 96 ASP A CA 1
ATOM 753 C C . ASP A 1 96 ? -2.801 1.099 9.036 1.00 91.75 96 ASP A C 1
ATOM 755 O O . ASP A 1 96 ? -2.370 1.328 7.906 1.00 91.75 96 ASP A O 1
ATOM 759 N N . GLY A 1 97 ? -2.213 0.209 9.846 1.00 90.75 97 GLY A N 1
ATOM 760 C CA . GLY A 1 97 ? -1.041 -0.584 9.461 1.00 90.75 97 GLY A CA 1
ATOM 761 C C . GLY A 1 97 ? -1.297 -1.473 8.240 1.00 90.75 97 GLY A C 1
ATOM 762 O O . GLY A 1 97 ? -0.580 -1.373 7.243 1.00 90.75 97 GLY A O 1
ATOM 763 N N . VAL A 1 98 ? -2.365 -2.276 8.281 1.00 89.69 98 VAL A N 1
ATOM 764 C CA . VAL A 1 98 ? -2.761 -3.161 7.168 1.00 89.69 98 VAL A CA 1
ATOM 765 C C . VAL A 1 98 ? -3.152 -2.355 5.924 1.00 89.69 98 VAL A C 1
ATOM 767 O O . VAL A 1 98 ? -2.812 -2.730 4.802 1.00 89.69 98 VAL A O 1
ATOM 770 N N . TYR A 1 99 ? -3.827 -1.215 6.097 1.00 89.38 99 TYR A N 1
ATOM 771 C CA . TYR A 1 99 ? -4.192 -0.334 4.988 1.00 89.38 99 TYR A CA 1
ATOM 772 C C . TYR A 1 99 ? -2.963 0.247 4.273 1.00 89.38 99 TYR A C 1
ATOM 774 O O . TYR A 1 99 ? -2.909 0.246 3.040 1.00 89.38 99 TYR A O 1
ATOM 782 N N . VAL A 1 100 ? -1.959 0.718 5.020 1.00 88.50 100 VAL A N 1
ATOM 783 C CA . VAL A 1 100 ? -0.718 1.254 4.439 1.00 88.50 100 VAL A CA 1
ATOM 784 C C . VAL A 1 100 ? 0.052 0.165 3.701 1.00 88.50 100 VAL A C 1
ATOM 786 O O . VAL A 1 100 ? 0.563 0.417 2.609 1.00 88.50 100 VAL A O 1
ATOM 789 N N . GLU A 1 101 ? 0.102 -1.046 4.252 1.00 85.25 101 GLU A N 1
ATOM 790 C CA . GLU A 1 101 ? 0.732 -2.192 3.601 1.00 85.25 101 GLU A CA 1
ATOM 791 C C . GLU A 1 101 ? 0.029 -2.554 2.287 1.00 85.25 101 GLU A C 1
ATOM 793 O O . GLU A 1 101 ? 0.684 -2.653 1.249 1.00 85.25 101 GLU A O 1
ATOM 798 N N . ALA A 1 102 ? -1.304 -2.640 2.285 1.00 84.00 102 ALA A N 1
ATOM 799 C CA . ALA A 1 102 ? -2.090 -2.917 1.084 1.00 84.00 102 ALA A CA 1
ATOM 800 C C . ALA A 1 102 ? -1.946 -1.813 0.021 1.00 84.00 102 ALA A C 1
ATOM 802 O O . ALA A 1 102 ? -1.775 -2.099 -1.165 1.00 84.00 102 ALA A O 1
ATOM 803 N N . LYS A 1 103 ? -1.952 -0.541 0.437 1.00 83.44 103 LYS A N 1
ATOM 804 C CA . LYS A 1 103 ? -1.746 0.613 -0.450 1.00 83.44 103 LYS A CA 1
ATOM 805 C C . LYS A 1 103 ? -0.338 0.630 -1.039 1.00 83.44 103 LYS A C 1
ATOM 807 O O . LYS A 1 103 ? -0.186 0.862 -2.237 1.00 83.44 103 LYS A O 1
ATOM 812 N N . ARG A 1 104 ? 0.690 0.349 -0.230 1.00 80.62 104 ARG A N 1
ATOM 813 C CA . ARG A 1 104 ? 2.081 0.249 -0.694 1.00 80.62 104 ARG A CA 1
ATOM 814 C C . ARG A 1 104 ? 2.275 -0.951 -1.614 1.00 80.62 104 ARG A C 1
ATOM 816 O O . ARG A 1 104 ? 2.956 -0.808 -2.618 1.00 80.62 104 ARG A O 1
ATOM 823 N N . SER A 1 105 ? 1.653 -2.088 -1.319 1.00 74.50 105 SER A N 1
ATOM 824 C CA . SER A 1 105 ? 1.682 -3.292 -2.157 1.00 74.50 105 SER A CA 1
ATOM 825 C C . SER A 1 105 ? 1.022 -3.057 -3.521 1.00 74.50 105 SER A C 1
ATOM 827 O O . SER A 1 105 ? 1.593 -3.398 -4.553 1.00 74.50 105 SER A O 1
ATOM 829 N N . ALA A 1 106 ? -0.114 -2.351 -3.556 1.00 72.19 106 ALA A N 1
ATOM 830 C CA . ALA A 1 106 ? -0.789 -1.990 -4.804 1.00 72.19 106 ALA A CA 1
ATOM 831 C C . ALA A 1 106 ? 0.029 -1.037 -5.702 1.00 72.19 106 ALA A C 1
ATOM 833 O O . ALA A 1 106 ? -0.199 -0.988 -6.909 1.00 72.19 106 ALA A O 1
ATOM 834 N N . ILE A 1 107 ? 0.966 -0.273 -5.125 1.00 67.31 107 ILE A N 1
ATOM 835 C CA . ILE A 1 107 ? 1.823 0.692 -5.839 1.00 67.31 107 ILE A CA 1
ATOM 836 C C . ILE A 1 107 ? 3.234 0.122 -6.093 1.00 67.31 107 ILE A C 1
ATOM 838 O O . ILE A 1 107 ? 3.898 0.499 -7.056 1.00 67.31 107 ILE A O 1
ATOM 842 N N . GLY A 1 108 ? 3.691 -0.811 -5.258 1.00 61.53 108 GLY A N 1
ATOM 843 C CA . GLY A 1 108 ? 5.078 -1.277 -5.158 1.00 61.53 108 GLY A CA 1
ATOM 844 C C . GLY A 1 108 ? 5.604 -2.109 -6.328 1.00 61.53 108 GLY A C 1
ATOM 845 O O . GLY A 1 108 ? 6.740 -2.564 -6.267 1.00 61.53 108 GLY A O 1
ATOM 846 N N . GLY A 1 109 ? 4.819 -2.297 -7.389 1.00 62.16 109 GLY A N 1
ATOM 847 C CA . GLY A 1 109 ? 5.234 -3.017 -8.597 1.00 62.16 109 GLY A CA 1
ATOM 848 C C . GLY A 1 109 ? 5.920 -2.158 -9.664 1.00 62.16 109 GLY A C 1
ATOM 849 O O . GLY A 1 109 ? 6.368 -2.699 -10.670 1.00 62.16 109 GLY A O 1
ATOM 850 N N . MET A 1 110 ? 6.001 -0.833 -9.497 1.00 60.25 110 MET A N 1
ATOM 851 C CA . MET A 1 110 ? 6.682 0.031 -10.467 1.00 60.25 110 MET A CA 1
ATOM 852 C C . MET A 1 110 ? 8.143 0.227 -10.075 1.00 60.25 110 MET A C 1
ATOM 854 O O . MET A 1 110 ? 8.475 1.081 -9.254 1.00 60.25 110 MET A O 1
ATOM 858 N N . THR A 1 111 ? 9.041 -0.532 -10.699 1.00 69.19 111 THR A N 1
ATOM 859 C CA . THR A 1 111 ? 10.469 -0.208 -10.700 1.00 69.19 111 THR A CA 1
ATOM 860 C C . THR A 1 111 ? 10.675 1.064 -11.519 1.00 69.19 111 THR A C 1
ATOM 862 O O . THR A 1 111 ? 10.885 1.019 -12.732 1.00 69.19 111 THR A O 1
ATOM 865 N N . GLN A 1 112 ? 10.569 2.223 -10.871 1.00 75.19 112 GLN A N 1
ATOM 866 C CA . GLN A 1 112 ? 10.957 3.484 -11.485 1.00 75.19 112 GLN A CA 1
ATOM 867 C C . GLN A 1 112 ? 12.482 3.510 -11.577 1.00 75.19 112 GLN A C 1
ATOM 869 O O . GLN A 1 112 ? 13.175 3.651 -10.570 1.00 75.19 112 GLN A O 1
ATOM 874 N N . ILE A 1 113 ? 13.006 3.358 -12.794 1.00 83.75 113 ILE A N 1
ATOM 875 C CA . ILE A 1 113 ? 14.433 3.540 -13.052 1.00 83.75 113 ILE A CA 1
ATOM 876 C C . ILE A 1 113 ? 14.766 5.003 -12.729 1.00 83.75 113 ILE A C 1
ATOM 878 O O . ILE A 1 113 ? 14.111 5.905 -13.266 1.00 83.75 113 ILE A O 1
ATOM 882 N N . PRO A 1 114 ? 15.737 5.269 -11.844 1.00 89.06 114 PRO A N 1
ATOM 883 C CA . PRO A 1 114 ? 16.032 6.631 -11.442 1.00 89.06 114 PRO A CA 1
ATOM 884 C C . PRO A 1 114 ? 16.505 7.502 -12.609 1.00 89.06 114 PRO A C 1
ATOM 886 O O . PRO A 1 114 ? 17.254 7.050 -13.473 1.00 89.06 114 PRO A O 1
ATOM 889 N N . VAL A 1 115 ? 16.124 8.784 -12.607 1.00 90.38 115 VAL A N 1
ATOM 890 C CA . VAL A 1 115 ? 16.414 9.716 -13.717 1.00 90.38 115 VAL A CA 1
ATOM 891 C C . VAL A 1 115 ? 17.917 9.855 -13.988 1.00 90.38 115 VAL A C 1
ATOM 893 O O . VAL A 1 115 ? 18.334 9.943 -15.141 1.00 90.38 115 VAL A O 1
ATOM 896 N N . TYR A 1 116 ? 18.746 9.789 -12.944 1.00 90.88 116 TYR A N 1
ATOM 897 C CA . TYR A 1 116 ? 20.202 9.826 -13.083 1.00 90.88 116 TYR A CA 1
ATOM 898 C C . TYR A 1 116 ? 20.762 8.667 -13.913 1.00 90.88 116 TYR A C 1
ATOM 900 O O . TYR A 1 116 ? 21.793 8.846 -14.545 1.00 90.88 116 TYR A O 1
ATOM 908 N N . PHE A 1 117 ? 20.088 7.515 -13.974 1.00 92.25 117 PHE A N 1
ATOM 909 C CA . PHE A 1 117 ? 20.507 6.409 -14.833 1.00 92.25 117 PHE A CA 1
ATOM 910 C C . PHE A 1 117 ? 20.360 6.764 -16.317 1.00 92.25 117 PHE A C 1
ATOM 912 O O . PHE A 1 117 ? 21.256 6.483 -17.102 1.00 92.25 117 PHE A O 1
ATOM 919 N N . TYR A 1 118 ? 19.287 7.461 -16.702 1.00 91.81 118 TYR A N 1
ATOM 920 C CA . TYR A 1 118 ? 19.124 7.954 -18.074 1.00 91.81 118 TYR A CA 1
ATOM 921 C C . TYR A 1 118 ? 20.149 9.036 -18.420 1.00 91.81 118 TYR A C 1
ATOM 923 O O . TYR A 1 118 ? 20.702 9.027 -19.514 1.00 91.81 118 TYR A O 1
ATOM 931 N N . ILE A 1 119 ? 20.443 9.937 -17.479 1.00 92.62 119 ILE A N 1
ATOM 932 C CA . ILE A 1 119 ? 21.481 10.963 -17.657 1.00 92.62 119 ILE A CA 1
ATOM 933 C C . ILE A 1 119 ? 22.863 10.311 -17.782 1.00 92.62 119 ILE A C 1
ATOM 935 O O . ILE A 1 119 ? 23.649 10.710 -18.633 1.00 92.62 119 ILE A O 1
ATOM 939 N N . LEU A 1 120 ? 23.143 9.283 -16.978 1.00 93.56 120 LEU A N 1
ATOM 940 C CA . LEU A 1 120 ? 24.379 8.509 -17.035 1.00 93.56 120 LEU A CA 1
ATOM 941 C C . LEU A 1 120 ? 24.517 7.779 -18.375 1.00 93.56 120 LEU A C 1
ATOM 943 O O . LEU A 1 120 ? 25.556 7.888 -19.016 1.00 93.56 120 LEU A O 1
ATOM 947 N N . LEU A 1 121 ? 23.468 7.083 -18.824 1.00 92.56 121 LEU A N 1
ATOM 948 C CA . LEU A 1 121 ? 23.450 6.433 -20.135 1.00 92.56 121 LEU A CA 1
ATOM 949 C C . LEU A 1 121 ? 23.656 7.435 -21.267 1.00 92.56 121 LEU A C 1
ATOM 951 O O . LEU A 1 121 ? 24.379 7.138 -22.210 1.00 92.56 121 LEU A O 1
ATOM 955 N N . LEU A 1 122 ? 23.061 8.622 -21.171 1.00 92.62 122 LEU A N 1
ATOM 956 C CA . LEU A 1 122 ? 23.249 9.670 -22.164 1.00 92.62 122 LEU A CA 1
ATOM 957 C C . LEU A 1 122 ? 24.682 10.204 -22.134 1.00 92.62 122 LEU A C 1
ATOM 959 O O . LEU A 1 122 ? 25.279 10.343 -23.189 1.00 92.62 122 LEU A O 1
ATOM 963 N N . ALA A 1 123 ? 25.260 10.444 -20.957 1.00 92.19 123 ALA A N 1
ATOM 964 C CA . ALA A 1 123 ? 26.633 10.925 -20.824 1.00 92.19 123 ALA A CA 1
ATOM 965 C C . ALA A 1 123 ? 27.666 9.910 -21.342 1.00 92.19 123 ALA A C 1
ATOM 967 O O . ALA A 1 123 ? 28.592 10.297 -22.049 1.00 92.19 123 ALA A O 1
ATOM 968 N N . LEU A 1 124 ? 27.502 8.619 -21.028 1.00 92.75 124 LEU A N 1
ATOM 969 C CA . LEU A 1 124 ? 28.394 7.562 -21.520 1.00 92.75 124 LEU A CA 1
ATOM 970 C C . LEU A 1 124 ? 28.137 7.231 -22.999 1.00 92.75 124 LEU A C 1
ATOM 972 O O . LEU A 1 124 ? 29.079 6.997 -23.748 1.00 92.75 124 LEU A O 1
ATOM 976 N N . GLY A 1 125 ? 26.875 7.221 -23.427 1.00 91.31 125 GLY A N 1
ATOM 977 C CA . GLY A 1 125 ? 26.457 6.874 -24.787 1.00 91.31 125 GLY A CA 1
ATOM 978 C C . GLY A 1 125 ? 26.513 8.030 -25.789 1.00 91.31 125 GLY A C 1
ATOM 979 O O . GLY A 1 125 ? 26.289 7.813 -26.977 1.00 91.31 125 GLY A O 1
ATOM 980 N N . TRP A 1 126 ? 26.820 9.256 -25.352 1.00 94.00 126 TRP A N 1
ATOM 981 C CA . TRP A 1 126 ? 26.890 10.434 -26.225 1.00 94.00 126 TRP A CA 1
ATOM 982 C C . TRP A 1 126 ? 27.908 10.259 -27.361 1.00 94.00 126 TRP A C 1
ATOM 984 O O . TRP A 1 126 ? 27.668 10.696 -28.488 1.00 94.00 126 TRP A O 1
ATOM 994 N N . ASN A 1 127 ? 29.014 9.558 -27.093 1.00 92.44 127 ASN A N 1
ATOM 995 C CA . ASN A 1 127 ? 30.034 9.265 -28.100 1.00 92.44 127 ASN A CA 1
ATOM 996 C C . ASN A 1 127 ? 29.505 8.383 -29.238 1.00 92.44 127 ASN A C 1
ATOM 998 O O . ASN A 1 127 ? 29.854 8.626 -30.391 1.00 92.44 127 ASN A O 1
ATOM 1002 N N . GLU A 1 128 ? 28.630 7.418 -28.944 1.00 89.69 128 GLU A N 1
ATOM 1003 C CA . GLU A 1 128 ? 28.014 6.556 -29.964 1.00 89.69 128 GLU A CA 1
ATOM 1004 C C . GLU A 1 128 ? 27.116 7.369 -30.903 1.00 89.69 128 GLU A C 1
ATOM 1006 O O . GLU A 1 128 ? 27.131 7.181 -32.119 1.00 89.69 128 GLU A O 1
ATOM 1011 N N . ILE A 1 129 ? 26.382 8.342 -30.352 1.00 89.12 129 ILE A N 1
ATOM 1012 C CA . ILE A 1 129 ? 25.526 9.243 -31.135 1.00 89.12 129 ILE A CA 1
ATOM 1013 C C . ILE A 1 129 ? 26.378 10.121 -32.060 1.00 89.12 129 ILE A C 1
ATOM 1015 O O . ILE A 1 129 ? 26.046 10.276 -33.236 1.00 89.12 129 ILE A O 1
ATOM 1019 N N . ILE A 1 130 ? 27.497 10.662 -31.564 1.00 91.31 130 ILE A N 1
ATOM 1020 C CA . ILE A 1 130 ? 28.428 11.445 -32.390 1.00 91.31 130 ILE A CA 1
ATOM 1021 C C . ILE A 1 130 ? 29.046 10.576 -33.493 1.00 91.31 130 ILE A C 1
ATOM 1023 O O . ILE A 1 130 ? 29.096 11.000 -34.648 1.00 91.31 130 ILE A O 1
ATOM 1027 N N . ALA A 1 131 ? 29.506 9.366 -33.165 1.00 89.62 131 ALA A N 1
ATOM 1028 C CA . ALA A 1 131 ? 30.109 8.457 -34.136 1.00 89.62 131 ALA A CA 1
ATOM 1029 C C . ALA A 1 131 ? 29.116 8.089 -35.248 1.00 89.62 131 ALA A C 1
ATOM 1031 O O . ALA A 1 131 ? 29.434 8.217 -36.432 1.00 89.62 131 ALA A O 1
ATOM 1032 N N . ALA A 1 132 ? 27.883 7.729 -34.882 1.00 87.31 132 ALA A N 1
ATOM 1033 C CA . ALA A 1 132 ? 26.812 7.451 -35.833 1.00 87.31 132 ALA A CA 1
ATOM 1034 C C . ALA A 1 132 ? 26.480 8.674 -36.703 1.00 87.31 132 ALA A C 1
ATOM 1036 O O . ALA A 1 132 ? 26.283 8.539 -37.912 1.00 87.31 132 ALA A O 1
ATOM 1037 N N . TYR A 1 133 ? 26.473 9.874 -36.116 1.00 91.94 133 TYR A N 1
ATOM 1038 C CA . TYR A 1 133 ? 26.258 11.116 -36.853 1.00 91.94 133 TYR A CA 1
ATOM 1039 C C . TYR A 1 133 ? 27.348 11.356 -37.905 1.00 91.94 133 TYR A C 1
ATOM 1041 O O . TYR A 1 133 ? 27.028 11.666 -39.050 1.00 91.94 133 TYR A O 1
ATOM 1049 N N . ILE A 1 134 ? 28.624 11.157 -37.565 1.00 92.12 134 ILE A N 1
ATOM 1050 C CA . ILE A 1 134 ? 29.744 11.303 -38.510 1.00 92.12 134 ILE A CA 1
ATOM 1051 C C . ILE A 1 134 ? 29.647 10.266 -39.639 1.00 92.12 134 ILE A C 1
ATOM 1053 O O . ILE A 1 134 ? 29.799 10.617 -40.809 1.00 92.12 134 ILE A O 1
ATOM 1057 N N . ILE A 1 135 ? 29.343 9.005 -39.310 1.00 90.81 135 ILE A N 1
ATOM 1058 C CA . ILE A 1 135 ? 29.164 7.924 -40.295 1.00 90.81 135 ILE A CA 1
ATOM 1059 C C . ILE A 1 135 ? 28.013 8.247 -41.253 1.00 90.81 135 ILE A C 1
ATOM 1061 O O . ILE A 1 135 ? 28.138 8.042 -42.461 1.00 90.81 135 ILE A O 1
ATOM 1065 N N . TYR A 1 136 ? 26.910 8.790 -40.734 1.00 88.81 136 TYR A N 1
ATOM 1066 C CA . TYR A 1 136 ? 25.769 9.210 -41.538 1.00 88.81 136 TYR A CA 1
ATOM 1067 C C . TYR A 1 136 ? 26.103 10.403 -42.444 1.00 88.81 136 TYR A C 1
ATOM 1069 O O . TYR A 1 136 ? 25.845 10.340 -43.643 1.00 88.81 136 TYR A O 1
ATOM 1077 N N . GLN A 1 137 ? 26.727 11.454 -41.903 1.00 92.75 137 GLN A N 1
ATOM 1078 C CA . GLN A 1 137 ? 27.098 12.656 -42.663 1.00 92.75 137 GLN A CA 1
ATOM 1079 C C . GLN A 1 137 ? 28.053 12.351 -43.818 1.00 92.75 137 GLN A C 1
ATOM 1081 O O . GLN A 1 137 ? 27.938 12.928 -44.896 1.00 92.75 137 GLN A O 1
ATOM 1086 N N . LEU A 1 138 ? 28.982 11.421 -43.606 1.00 90.62 138 LEU A N 1
ATOM 1087 C CA . LEU A 1 138 ? 29.966 11.030 -44.610 1.00 90.62 138 LEU A CA 1
ATOM 1088 C C . LEU A 1 138 ? 29.491 9.862 -45.496 1.00 90.62 138 LEU A C 1
ATOM 1090 O O . LEU A 1 138 ? 30.267 9.364 -46.309 1.00 90.62 138 LEU A O 1
ATOM 1094 N N . ASN A 1 139 ? 28.235 9.416 -45.348 1.00 89.06 139 ASN A N 1
ATOM 1095 C CA . ASN A 1 139 ? 27.664 8.254 -46.038 1.00 89.06 139 ASN A CA 1
ATOM 1096 C C . ASN A 1 139 ? 28.552 6.990 -45.937 1.00 89.06 139 ASN A C 1
ATOM 1098 O O . ASN A 1 139 ? 28.652 6.179 -46.860 1.00 89.06 139 ASN A O 1
ATOM 1102 N N . LEU A 1 140 ? 29.220 6.822 -44.793 1.00 89.38 140 LEU A N 1
ATOM 1103 C CA . LEU A 1 140 ? 30.222 5.781 -44.546 1.00 89.38 140 LEU A CA 1
ATOM 1104 C C . LEU A 1 140 ? 29.621 4.419 -44.183 1.00 89.38 140 LEU A C 1
ATOM 1106 O O . LEU A 1 140 ? 30.369 3.492 -43.878 1.00 89.38 140 LEU A O 1
ATOM 1110 N N . TRP A 1 141 ? 28.298 4.260 -44.247 1.00 84.94 141 TRP A N 1
ATOM 1111 C CA . TRP A 1 141 ? 27.612 3.000 -43.951 1.00 84.94 141 TRP A CA 1
ATOM 1112 C C . TRP A 1 141 ? 28.151 1.828 -44.782 1.00 84.94 141 TRP A C 1
ATOM 1114 O O . TRP A 1 141 ? 28.372 0.748 -44.249 1.00 84.94 141 TRP A O 1
ATOM 1124 N N . GLY A 1 142 ? 28.451 2.052 -46.064 1.00 88.25 142 GLY A N 1
ATOM 1125 C CA . GLY A 1 142 ? 29.046 1.028 -46.930 1.00 88.25 142 GLY A CA 1
ATOM 1126 C C . GLY A 1 142 ? 30.502 0.690 -46.569 1.00 88.25 142 GLY A C 1
ATOM 1127 O O . GLY A 1 142 ? 30.802 -0.474 -46.299 1.00 88.25 142 GLY A O 1
ATOM 1128 N N . PRO A 1 143 ? 31.427 1.672 -46.560 1.00 88.75 143 PRO A N 1
ATOM 1129 C CA . PRO A 1 143 ? 32.826 1.446 -46.194 1.00 88.75 143 PRO A CA 1
ATOM 1130 C C . PRO A 1 143 ? 33.023 0.828 -44.806 1.00 88.75 143 PRO A C 1
ATOM 1132 O O . PRO A 1 143 ? 33.835 -0.082 -44.667 1.00 88.75 143 PRO A O 1
ATOM 1135 N N . MET A 1 144 ? 32.265 1.270 -43.797 1.00 89.00 144 MET A N 1
ATOM 1136 C CA . MET A 1 144 ? 32.353 0.715 -42.442 1.00 89.00 144 MET A CA 1
ATOM 1137 C C . MET A 1 144 ? 31.941 -0.755 -42.391 1.00 89.00 144 MET A C 1
ATOM 1139 O O . MET A 1 144 ? 32.629 -1.544 -41.751 1.00 89.00 144 MET A O 1
ATOM 1143 N N . VAL A 1 145 ? 30.874 -1.145 -43.095 1.00 89.06 145 VAL A N 1
ATOM 1144 C CA . VAL A 1 145 ? 30.441 -2.551 -43.163 1.00 89.06 145 VAL A CA 1
ATOM 1145 C C . VAL A 1 145 ? 31.503 -3.418 -43.840 1.00 89.06 145 VAL A C 1
ATOM 1147 O O . VAL A 1 145 ? 31.876 -4.452 -43.297 1.00 89.06 145 VAL A O 1
ATOM 1150 N N . LYS A 1 146 ? 32.086 -2.962 -44.956 1.00 90.31 146 LYS A N 1
ATOM 1151 C CA . LYS A 1 146 ? 33.157 -3.699 -45.653 1.00 90.31 146 LYS A CA 1
ATOM 1152 C C . LYS A 1 146 ? 34.420 -3.857 -44.804 1.00 90.31 146 LYS A C 1
ATOM 1154 O O . LYS A 1 146 ? 35.048 -4.911 -44.814 1.00 90.31 146 LYS A O 1
ATOM 1159 N N . MET A 1 147 ? 34.796 -2.814 -44.064 1.00 89.69 147 MET A N 1
ATOM 1160 C CA . MET A 1 147 ? 35.926 -2.872 -43.133 1.00 89.69 147 MET A CA 1
ATOM 1161 C C . MET A 1 147 ? 35.625 -3.782 -41.938 1.00 89.69 147 MET A C 1
ATOM 1163 O O . MET A 1 147 ? 36.508 -4.520 -41.514 1.00 89.69 147 MET A O 1
ATOM 1167 N N . ALA A 1 148 ? 34.392 -3.783 -41.424 1.00 91.00 148 ALA A N 1
ATOM 1168 C CA . ALA A 1 148 ? 33.966 -4.677 -40.349 1.00 91.00 148 ALA A CA 1
ATOM 1169 C C . ALA A 1 148 ? 33.970 -6.151 -40.785 1.00 91.00 148 ALA A C 1
ATOM 1171 O O . ALA A 1 148 ? 34.454 -7.002 -40.042 1.00 91.00 148 ALA A O 1
ATOM 1172 N N . GLU A 1 149 ? 33.500 -6.453 -41.997 1.00 90.06 149 GLU A N 1
ATOM 1173 C CA . GLU A 1 149 ? 33.572 -7.794 -42.589 1.00 90.06 149 GLU A CA 1
ATOM 1174 C C . GLU A 1 149 ? 35.028 -8.241 -42.764 1.00 90.06 149 GLU A C 1
ATOM 1176 O O . GLU A 1 149 ? 35.412 -9.305 -42.279 1.00 90.06 149 GLU A O 1
ATOM 1181 N N . ALA A 1 150 ? 35.876 -7.406 -43.373 1.00 90.81 150 ALA A N 1
ATOM 1182 C CA . ALA A 1 150 ? 37.293 -7.713 -43.560 1.00 90.81 150 ALA A CA 1
ATOM 1183 C C . ALA A 1 150 ? 38.031 -7.912 -42.223 1.00 90.81 150 ALA A C 1
ATOM 1185 O O . ALA A 1 150 ? 38.802 -8.861 -42.076 1.00 90.81 150 ALA A O 1
ATOM 1186 N N . ALA A 1 151 ? 37.764 -7.063 -41.227 1.00 91.50 151 ALA A N 1
ATOM 1187 C CA . ALA A 1 151 ? 38.322 -7.196 -39.885 1.00 91.50 151 ALA A CA 1
ATOM 1188 C C . ALA A 1 151 ? 37.806 -8.452 -39.165 1.00 91.50 151 ALA A C 1
ATOM 1190 O O . ALA A 1 151 ? 38.571 -9.106 -38.462 1.00 91.50 151 ALA A O 1
ATOM 1191 N N . SER A 1 152 ? 36.537 -8.828 -39.358 1.00 92.56 152 SER A N 1
ATOM 1192 C CA . SER A 1 152 ? 35.961 -10.061 -38.809 1.00 92.56 152 SER A CA 1
ATOM 1193 C C . SER A 1 152 ? 36.633 -11.301 -39.397 1.00 92.56 152 SER A C 1
ATOM 1195 O O . SER A 1 152 ? 37.040 -12.194 -38.652 1.00 92.56 152 SER A O 1
ATOM 1197 N N . HIS A 1 153 ? 36.837 -11.325 -40.715 1.00 91.31 153 HIS A N 1
ATOM 1198 C CA . HIS A 1 153 ? 37.582 -12.392 -41.376 1.00 91.31 153 HIS A CA 1
ATOM 1199 C C . HIS A 1 153 ? 39.021 -12.484 -40.848 1.00 91.31 153 HIS A C 1
ATOM 1201 O O . HIS A 1 153 ? 39.456 -13.569 -40.457 1.00 91.31 153 HIS A O 1
ATOM 1207 N N . GLN A 1 154 ? 39.718 -11.350 -40.719 1.00 90.69 154 GLN A N 1
ATOM 1208 C CA . GLN A 1 154 ? 41.068 -11.302 -40.142 1.00 90.69 154 GLN A CA 1
ATOM 1209 C C . GLN A 1 154 ? 41.100 -11.752 -38.673 1.00 90.69 154 GLN A C 1
ATOM 1211 O O . GLN A 1 154 ? 42.019 -12.460 -38.264 1.00 90.69 154 GLN A O 1
ATOM 1216 N N . ALA A 1 155 ? 40.086 -11.408 -37.874 1.00 91.88 155 ALA A N 1
ATOM 1217 C CA . ALA A 1 155 ? 39.981 -11.839 -36.482 1.00 91.88 155 ALA A CA 1
ATOM 1218 C C . ALA A 1 155 ? 39.786 -13.359 -36.357 1.00 91.88 155 ALA A C 1
ATOM 1220 O O . ALA A 1 155 ? 40.351 -13.980 -35.456 1.00 91.88 155 ALA A O 1
ATOM 1221 N N . VAL A 1 156 ? 39.030 -13.978 -37.271 1.00 90.75 156 VAL A N 1
ATOM 1222 C CA . VAL A 1 156 ? 38.867 -15.440 -37.317 1.00 90.75 156 VAL A CA 1
ATOM 1223 C C . VAL A 1 156 ? 40.168 -16.127 -37.727 1.00 90.75 156 VAL A C 1
ATOM 1225 O O . VAL A 1 156 ? 40.520 -17.159 -37.154 1.00 90.75 156 VAL A O 1
ATOM 1228 N N . GLU A 1 157 ? 40.897 -15.576 -38.695 1.00 91.19 157 GLU A N 1
ATOM 1229 C CA . GLU A 1 157 ? 42.181 -16.127 -39.139 1.00 91.19 157 GLU A CA 1
ATOM 1230 C C . GLU A 1 157 ? 43.258 -16.028 -38.057 1.00 91.19 157 GLU A C 1
ATOM 1232 O O . GLU A 1 157 ? 43.907 -17.028 -37.741 1.00 91.19 157 GLU A O 1
ATOM 1237 N N . GLU A 1 158 ? 43.402 -14.861 -37.428 1.00 88.81 158 GLU A N 1
ATOM 1238 C CA . GLU A 1 158 ? 44.333 -14.672 -36.316 1.00 88.81 158 GLU A CA 1
ATOM 1239 C C . GLU A 1 158 ? 43.897 -15.510 -35.103 1.00 88.81 158 GLU A C 1
ATOM 1241 O O . GLU A 1 158 ? 44.733 -16.154 -34.479 1.00 88.81 158 GLU A O 1
ATOM 1246 N N . GLY A 1 159 ? 42.596 -15.621 -34.815 1.00 88.94 159 GLY A N 1
ATOM 1247 C CA . GLY A 1 159 ? 42.067 -16.497 -33.764 1.00 88.94 159 GLY A CA 1
ATOM 1248 C C . GLY A 1 159 ? 42.403 -17.973 -33.995 1.00 88.94 159 GLY A C 1
ATOM 1249 O O . GLY A 1 159 ? 42.894 -18.646 -33.089 1.00 88.94 159 GLY A O 1
ATOM 1250 N N . LYS A 1 160 ? 42.234 -18.477 -35.224 1.00 92.62 160 LYS A N 1
ATOM 1251 C CA . LYS A 1 160 ? 42.662 -19.834 -35.607 1.00 92.62 160 LYS A CA 1
ATOM 1252 C C . LYS A 1 160 ? 44.172 -20.004 -35.498 1.00 92.62 160 LYS A C 1
ATOM 1254 O O . LYS A 1 160 ? 44.635 -21.047 -35.048 1.00 92.62 160 LYS A O 1
ATOM 1259 N N . LYS A 1 161 ? 44.947 -18.988 -35.884 1.00 87.69 161 LYS A N 1
ATOM 1260 C CA . LYS A 1 161 ? 46.406 -18.998 -35.766 1.00 87.69 161 LYS A CA 1
ATOM 1261 C C . LYS A 1 161 ? 46.847 -19.063 -34.305 1.00 87.69 161 LYS A C 1
ATOM 1263 O O . LYS A 1 161 ? 47.710 -19.873 -34.006 1.00 87.69 161 LYS A O 1
ATOM 1268 N N . ARG A 1 162 ? 46.215 -18.304 -33.402 1.00 86.75 162 ARG A N 1
ATOM 1269 C CA . ARG A 1 162 ? 46.463 -18.355 -31.950 1.00 86.75 162 ARG A CA 1
ATOM 1270 C C . ARG A 1 162 ? 46.030 -19.680 -31.333 1.00 86.75 162 ARG A C 1
ATOM 1272 O O . ARG A 1 162 ? 46.757 -20.221 -30.517 1.00 86.75 162 ARG A O 1
ATOM 1279 N N . LEU A 1 163 ? 44.889 -20.236 -31.741 1.00 89.00 163 LEU A N 1
ATOM 1280 C CA . LEU A 1 163 ? 44.454 -21.565 -31.293 1.00 89.00 163 LEU A CA 1
ATOM 1281 C C . LEU A 1 163 ? 45.405 -22.666 -31.766 1.00 89.00 163 LEU A C 1
ATOM 1283 O O . LEU A 1 163 ? 45.676 -23.592 -31.016 1.00 89.00 163 LEU A O 1
ATOM 1287 N N . ARG A 1 164 ? 45.934 -22.552 -32.987 1.00 87.38 164 ARG A N 1
ATOM 1288 C CA . ARG A 1 164 ? 46.957 -23.461 -33.507 1.00 87.38 164 ARG A CA 1
ATOM 1289 C C . ARG A 1 164 ? 48.287 -23.300 -32.778 1.00 87.38 164 ARG A C 1
ATOM 1291 O O . ARG A 1 164 ? 48.873 -24.308 -32.450 1.00 87.38 164 ARG A O 1
ATOM 1298 N N . ASP A 1 165 ? 48.716 -22.080 -32.488 1.00 83.38 165 ASP A N 1
ATOM 1299 C CA . ASP A 1 165 ? 49.932 -21.786 -31.712 1.00 83.38 165 ASP A CA 1
ATOM 1300 C C . ASP A 1 165 ? 49.828 -22.297 -30.258 1.00 83.38 165 ASP A C 1
ATOM 1302 O O . ASP A 1 165 ? 50.812 -22.708 -29.659 1.00 83.38 165 ASP A O 1
ATOM 1306 N N . LEU A 1 166 ? 48.612 -22.331 -29.698 1.00 80.19 166 LEU A N 1
ATOM 1307 C CA . LEU A 1 166 ? 48.329 -22.926 -28.386 1.00 80.19 166 LEU A CA 1
ATOM 1308 C C . LEU A 1 166 ? 48.177 -24.456 -28.420 1.00 80.19 166 LEU A C 1
ATOM 1310 O O . LEU A 1 166 ? 48.331 -25.102 -27.384 1.00 80.19 166 LEU A O 1
ATOM 1314 N N . LEU A 1 167 ? 47.813 -25.025 -29.574 1.00 78.12 167 LEU A N 1
ATOM 1315 C CA . LEU A 1 167 ? 47.595 -26.462 -29.762 1.00 78.12 167 LEU A CA 1
ATOM 1316 C C . LEU A 1 167 ? 48.826 -27.179 -30.325 1.00 78.12 167 LEU A C 1
ATOM 1318 O O . LEU A 1 167 ? 48.977 -28.378 -30.103 1.00 78.12 167 LEU A O 1
ATOM 1322 N N . GLU A 1 168 ? 49.697 -26.474 -31.042 1.00 76.19 168 GLU A N 1
ATOM 1323 C CA . GLU A 1 168 ? 51.040 -26.936 -31.352 1.00 76.19 168 GLU A CA 1
ATOM 1324 C C . GLU A 1 168 ? 51.729 -27.124 -30.000 1.00 76.19 168 GLU A C 1
ATOM 1326 O O . GLU A 1 168 ? 51.870 -26.157 -29.246 1.00 76.19 168 GLU A O 1
ATOM 1331 N N . PRO A 1 169 ? 52.009 -28.378 -29.603 1.00 57.91 169 PRO A N 1
ATOM 1332 C CA . PRO A 1 169 ? 52.481 -28.652 -28.268 1.00 57.91 169 PRO A CA 1
ATOM 1333 C C . PRO A 1 169 ? 53.747 -27.841 -28.057 1.00 57.91 169 PRO A C 1
ATOM 1335 O O . PRO A 1 169 ? 54.739 -27.982 -28.768 1.00 57.91 169 PRO A O 1
ATOM 1338 N N . SER A 1 170 ? 53.682 -26.981 -27.050 1.00 53.00 170 SER A N 1
ATOM 1339 C CA . SER A 1 170 ? 54.866 -26.522 -26.363 1.00 53.00 170 SER A CA 1
ATOM 1340 C C . SER A 1 170 ? 55.723 -27.758 -26.094 1.00 53.00 170 SER A C 1
ATOM 1342 O O . SER A 1 170 ? 55.276 -28.699 -25.435 1.00 53.00 170 SER A O 1
ATOM 1344 N N . ASP A 1 171 ? 56.949 -27.758 -26.612 1.00 49.56 171 ASP A N 1
ATOM 1345 C CA . ASP A 1 171 ? 58.052 -28.510 -26.027 1.00 49.56 171 ASP A CA 1
ATOM 1346 C C . ASP A 1 171 ? 58.195 -28.028 -24.571 1.00 49.56 171 ASP A C 1
ATOM 1348 O O . ASP A 1 171 ? 58.981 -27.144 -24.217 1.00 49.56 171 ASP A O 1
ATOM 1352 N N . ILE A 1 172 ? 57.339 -28.570 -23.704 1.00 54.34 172 ILE A N 1
ATOM 1353 C CA . ILE A 1 172 ? 57.413 -28.498 -22.252 1.00 54.34 172 ILE A CA 1
ATOM 1354 C C . ILE A 1 172 ? 58.563 -29.431 -21.872 1.00 54.34 172 ILE A C 1
ATOM 1356 O O . ILE A 1 172 ? 58.391 -30.610 -21.580 1.00 54.34 172 ILE A O 1
ATOM 1360 N N . GLY A 1 173 ? 59.765 -28.873 -21.953 1.00 48.19 173 GLY A N 1
ATOM 1361 C CA . GLY A 1 173 ? 61.040 -29.564 -21.807 1.00 48.19 173 GLY A CA 1
ATOM 1362 C C . GLY A 1 173 ? 61.918 -29.096 -22.958 1.00 48.19 173 GLY A C 1
ATOM 1363 O O . GLY A 1 173 ? 61.850 -29.629 -24.046 1.00 48.19 173 GLY A O 1
ATOM 1364 N N . HIS A 1 174 ? 62.719 -28.046 -22.842 1.00 46.31 174 HIS A N 1
ATOM 1365 C CA . HIS A 1 174 ? 63.732 -27.877 -21.820 1.00 46.31 174 HIS A CA 1
ATOM 1366 C C . HIS A 1 174 ? 64.025 -26.385 -21.639 1.00 46.31 174 HIS A C 1
ATOM 1368 O O . HIS A 1 174 ? 64.558 -25.726 -22.531 1.00 46.31 174 HIS A O 1
ATOM 1374 N N . HIS A 1 175 ? 63.737 -25.851 -20.450 1.00 47.41 175 HIS A N 1
ATOM 1375 C CA . HIS A 1 175 ? 64.299 -24.579 -20.001 1.00 47.41 175 HIS A CA 1
ATOM 1376 C C . HIS A 1 175 ? 65.803 -24.796 -19.745 1.00 47.41 175 HIS A C 1
ATOM 1378 O O . HIS A 1 175 ? 66.237 -25.109 -18.640 1.00 47.41 175 HIS A O 1
ATOM 1384 N N . GLY A 1 176 ? 66.588 -24.730 -20.821 1.00 43.81 176 GLY A N 1
ATOM 1385 C CA . GLY A 1 176 ? 68.033 -24.920 -20.851 1.00 43.81 176 GLY A CA 1
ATOM 1386 C C . GLY A 1 176 ? 68.738 -23.650 -21.317 1.00 43.81 176 GLY A C 1
ATOM 1387 O O . GLY A 1 176 ? 69.102 -23.524 -22.477 1.00 43.81 176 GLY A O 1
ATOM 1388 N N . MET A 1 177 ? 68.888 -22.708 -20.389 1.00 46.88 177 MET A N 1
ATOM 1389 C CA . MET A 1 177 ? 69.953 -21.702 -20.269 1.00 46.88 177 MET A CA 1
ATOM 1390 C C . MET A 1 177 ? 70.989 -21.623 -21.417 1.00 46.88 177 MET A C 1
ATOM 1392 O O . MET A 1 177 ? 71.824 -22.517 -21.526 1.00 46.88 177 MET A O 1
ATOM 1396 N N . LYS A 1 178 ? 71.083 -20.488 -22.133 1.00 44.09 178 LYS A N 1
ATOM 1397 C CA . LYS A 1 178 ? 72.373 -19.932 -22.610 1.00 44.09 178 LYS A CA 1
ATOM 1398 C C . LYS A 1 178 ? 72.331 -18.403 -22.714 1.00 44.09 178 LYS A C 1
ATOM 1400 O O . LYS A 1 178 ? 71.924 -17.837 -23.720 1.00 44.09 178 LYS A O 1
ATOM 1405 N N . TYR A 1 179 ? 72.853 -17.748 -21.680 1.00 42.97 179 TYR A N 1
ATOM 1406 C CA . TYR A 1 179 ? 73.486 -16.438 -21.818 1.00 42.97 179 TYR A CA 1
ATOM 1407 C C . TYR A 1 179 ? 74.784 -16.602 -22.619 1.00 42.97 179 TYR A C 1
ATOM 1409 O O . TYR A 1 179 ? 75.589 -17.476 -22.286 1.00 42.97 179 TYR A O 1
ATOM 1417 N N . LYS A 1 180 ? 75.046 -15.741 -23.610 1.00 38.00 180 LYS A N 1
ATOM 1418 C CA . LYS A 1 180 ? 76.427 -15.435 -24.006 1.00 38.00 180 LYS A CA 1
ATOM 1419 C C . LYS A 1 180 ? 76.566 -14.050 -24.644 1.00 38.00 180 LYS A C 1
ATOM 1421 O O . LYS A 1 180 ? 76.049 -13.773 -25.717 1.00 38.00 180 LYS A O 1
ATOM 1426 N N . ASN A 1 181 ? 77.284 -13.220 -23.899 1.00 33.81 181 ASN A N 1
ATOM 1427 C CA . ASN A 1 181 ? 77.897 -11.946 -24.246 1.00 33.81 181 ASN A CA 1
ATOM 1428 C C . ASN A 1 181 ? 79.108 -12.191 -25.174 1.00 33.81 181 ASN A C 1
ATOM 1430 O O . ASN A 1 181 ? 79.744 -13.239 -25.042 1.00 33.81 181 ASN A O 1
ATOM 1434 N N . GLY A 1 182 ? 79.490 -11.214 -26.003 1.00 33.34 182 GLY A N 1
ATOM 1435 C CA . GLY A 1 182 ? 80.835 -11.163 -26.595 1.00 33.34 182 GLY A CA 1
ATOM 1436 C C . GLY A 1 182 ? 80.877 -10.932 -28.102 1.00 33.34 182 GLY A C 1
ATOM 1437 O O . GLY A 1 182 ? 80.684 -11.854 -28.885 1.00 33.34 182 GLY A O 1
ATOM 1438 N N . THR A 1 183 ? 81.150 -9.677 -28.459 1.00 42.09 183 THR A N 1
ATOM 1439 C CA . THR A 1 183 ? 82.050 -9.245 -29.541 1.00 42.09 183 THR A CA 1
ATOM 1440 C C . THR A 1 183 ? 82.743 -10.364 -30.324 1.00 42.09 183 THR A C 1
ATOM 1442 O O . THR A 1 183 ? 83.559 -11.074 -29.751 1.00 42.09 183 THR A O 1
ATOM 1445 N N . GLU A 1 184 ? 82.509 -10.435 -31.635 1.00 38.16 184 GLU A N 1
ATOM 1446 C CA . GLU A 1 184 ? 83.572 -10.289 -32.638 1.00 38.16 184 GLU A CA 1
ATOM 1447 C C . GLU A 1 184 ? 83.006 -10.290 -34.061 1.00 38.16 184 GLU A C 1
ATOM 1449 O O . GLU A 1 184 ? 82.120 -11.056 -34.435 1.00 38.16 184 GLU A O 1
ATOM 1454 N N . GLN A 1 185 ? 83.528 -9.338 -34.821 1.00 44.12 185 GLN A N 1
ATOM 1455 C CA . GLN A 1 185 ? 83.339 -9.134 -36.243 1.00 44.12 185 GLN A CA 1
ATOM 1456 C C . GLN A 1 185 ? 84.159 -10.189 -36.986 1.00 44.12 185 GLN A C 1
ATOM 1458 O O . GLN A 1 185 ? 85.334 -10.339 -36.677 1.00 44.12 185 GLN A O 1
ATOM 1463 N N . TYR A 1 186 ? 83.590 -10.834 -38.003 1.00 44.00 186 TYR A N 1
ATOM 1464 C CA . TYR A 1 186 ? 84.375 -11.317 -39.138 1.00 44.00 186 TYR A CA 1
ATOM 1465 C C . TYR A 1 186 ? 83.597 -11.073 -40.426 1.00 44.00 186 TYR A C 1
ATOM 1467 O O . TYR A 1 186 ? 82.653 -11.768 -40.794 1.00 44.00 186 TYR A O 1
ATOM 1475 N N . GLU A 1 187 ? 84.022 -9.995 -41.063 1.00 43.00 187 GLU A N 1
ATOM 1476 C CA . GLU A 1 187 ? 83.976 -9.753 -42.490 1.00 43.00 187 GLU A CA 1
ATOM 1477 C C . GLU A 1 187 ? 84.568 -10.955 -43.248 1.00 43.00 187 GLU A C 1
ATOM 1479 O O . GLU A 1 187 ? 85.579 -11.514 -42.828 1.00 43.00 187 GLU A O 1
ATOM 1484 N N . MET A 1 188 ? 83.969 -11.332 -44.378 1.00 47.69 188 MET A N 1
ATOM 1485 C CA . MET A 1 188 ? 84.718 -11.584 -45.609 1.00 47.69 188 MET A CA 1
ATOM 1486 C C . MET A 1 188 ? 83.774 -11.532 -46.801 1.00 47.69 188 MET A C 1
ATOM 1488 O O . MET A 1 188 ? 82.654 -12.043 -46.814 1.00 47.69 188 MET A O 1
ATOM 1492 N N . SER A 1 189 ? 84.267 -10.798 -47.777 1.00 46.84 189 SER A N 1
ATOM 1493 C CA . SER A 1 189 ? 83.586 -10.232 -48.911 1.00 46.84 189 SER A CA 1
ATOM 1494 C C . SER A 1 189 ? 83.795 -11.082 -50.166 1.00 46.84 189 SER A C 1
ATOM 1496 O O . SER A 1 189 ? 84.716 -11.885 -50.268 1.00 46.84 189 SER A O 1
ATOM 1498 N N . HIS A 1 190 ? 82.921 -10.825 -51.140 1.00 44.31 190 HIS A N 1
ATOM 1499 C CA . HIS A 1 190 ? 83.060 -11.108 -52.569 1.00 44.31 190 HIS A CA 1
ATOM 1500 C C . HIS A 1 190 ? 83.166 -12.566 -53.035 1.00 44.31 190 HIS A C 1
ATOM 1502 O O . HIS A 1 190 ? 84.251 -13.118 -53.151 1.00 44.31 190 HIS A O 1
ATOM 1508 N N . VAL A 1 191 ? 82.065 -13.057 -53.617 1.00 49.50 191 VAL A N 1
ATOM 1509 C CA . VAL A 1 191 ? 82.111 -13.646 -54.966 1.00 49.50 191 VAL A CA 1
ATOM 1510 C C . VAL A 1 191 ? 80.917 -13.136 -55.775 1.00 49.50 191 VAL A C 1
ATOM 1512 O O . VAL A 1 191 ? 79.759 -13.261 -55.390 1.00 49.50 191 VAL A O 1
ATOM 1515 N N . ARG A 1 192 ? 81.240 -12.515 -56.908 1.00 46.56 192 ARG A N 1
ATOM 1516 C CA . ARG A 1 192 ? 80.343 -11.971 -57.928 1.00 46.56 192 ARG A CA 1
ATOM 1517 C C . ARG A 1 192 ? 80.111 -13.041 -58.996 1.00 46.56 192 ARG A C 1
ATOM 1519 O O . ARG A 1 192 ? 81.056 -13.423 -59.673 1.00 46.56 192 ARG A O 1
ATOM 1526 N N . SER A 1 193 ? 78.866 -13.466 -59.185 1.00 41.81 193 SER A N 1
ATOM 1527 C CA . SER A 1 193 ? 78.356 -14.166 -60.377 1.00 41.81 193 SER A CA 1
ATOM 1528 C C . SER A 1 193 ? 76.834 -14.236 -60.220 1.00 41.81 193 SER A C 1
ATOM 1530 O O . SER A 1 193 ? 76.371 -14.633 -59.165 1.00 41.81 193 SER A O 1
ATOM 1532 N N . GLY A 1 194 ? 75.951 -13.833 -61.121 1.00 41.25 194 GLY A N 1
ATOM 1533 C CA . GLY A 1 194 ? 76.044 -13.358 -62.485 1.00 41.25 194 GLY A CA 1
ATOM 1534 C C . GLY A 1 194 ? 74.620 -13.427 -63.055 1.00 41.25 194 GLY A C 1
ATOM 1535 O O . GLY A 1 194 ? 73.952 -14.438 -62.899 1.00 41.25 194 GLY A O 1
ATOM 1536 N N . ARG A 1 195 ? 74.209 -12.352 -63.735 1.00 40.34 195 ARG A N 1
ATOM 1537 C CA . ARG A 1 195 ? 73.044 -12.208 -64.630 1.00 40.34 195 ARG A CA 1
ATOM 1538 C C . ARG A 1 195 ? 71.636 -12.175 -64.028 1.00 40.34 195 ARG A C 1
ATOM 1540 O O . ARG A 1 195 ? 71.064 -13.153 -63.571 1.00 40.34 195 ARG A O 1
ATOM 1547 N N . ASN A 1 196 ? 71.079 -10.981 -64.185 1.00 38.16 196 ASN A N 1
ATOM 1548 C CA . ASN A 1 196 ? 69.697 -10.606 -63.992 1.00 38.16 196 ASN A CA 1
ATOM 1549 C C . ASN A 1 196 ? 68.893 -10.885 -65.277 1.00 38.16 196 ASN A C 1
ATOM 1551 O O . ASN A 1 196 ? 69.374 -10.610 -66.375 1.00 38.16 196 ASN A O 1
ATOM 1555 N N . ALA A 1 197 ? 67.685 -11.407 -65.073 1.00 42.44 197 ALA A N 1
ATOM 1556 C CA . ALA A 1 197 ? 66.439 -11.185 -65.805 1.00 42.44 197 ALA A CA 1
ATOM 1557 C C . ALA A 1 197 ? 66.487 -10.874 -67.317 1.00 42.44 197 ALA A C 1
ATOM 1559 O O . ALA A 1 197 ? 66.847 -9.780 -67.748 1.00 42.44 197 ALA A O 1
ATOM 1560 N N . THR A 1 198 ? 65.930 -11.784 -68.120 1.00 39.50 198 THR A N 1
ATOM 1561 C CA . THR A 1 198 ? 65.300 -11.442 -69.403 1.00 39.50 198 THR A CA 1
ATOM 1562 C C . THR A 1 198 ? 63.871 -11.974 -69.406 1.00 39.50 198 THR A C 1
ATOM 1564 O O . THR A 1 198 ? 63.639 -13.170 -69.261 1.00 39.50 198 THR A O 1
ATOM 1567 N N . LYS A 1 199 ? 62.935 -11.026 -69.514 1.00 40.47 199 LYS A N 1
ATOM 1568 C CA . LYS A 1 199 ? 61.509 -11.199 -69.801 1.00 40.47 199 LYS A CA 1
ATOM 1569 C C . LYS A 1 199 ? 61.301 -12.037 -71.062 1.00 40.47 199 LYS A C 1
ATOM 1571 O O . LYS A 1 199 ? 61.930 -11.726 -72.067 1.00 40.47 199 LYS A O 1
ATOM 1576 N N . ILE A 1 200 ? 60.291 -12.903 -71.052 1.00 40.59 200 ILE A N 1
ATOM 1577 C CA . ILE A 1 200 ? 59.391 -13.078 -72.198 1.00 40.59 200 ILE A CA 1
ATOM 1578 C C . ILE A 1 200 ? 57.956 -13.191 -71.676 1.00 40.59 200 ILE A C 1
ATOM 1580 O O . ILE A 1 200 ? 57.688 -13.903 -70.713 1.00 40.59 200 ILE A O 1
ATOM 1584 N N . ASN A 1 201 ? 57.082 -12.385 -72.270 1.00 36.06 201 ASN A N 1
ATOM 1585 C CA . ASN A 1 201 ? 55.645 -12.316 -72.054 1.00 36.06 201 ASN A CA 1
ATOM 1586 C C . ASN A 1 201 ? 55.038 -12.404 -73.456 1.00 36.06 201 ASN A C 1
ATOM 1588 O O . ASN A 1 201 ? 55.174 -11.449 -74.215 1.00 36.06 201 ASN A O 1
ATOM 1592 N N . GLU A 1 202 ? 54.463 -13.549 -73.801 1.00 41.62 202 GLU A N 1
ATOM 1593 C CA . GLU A 1 202 ? 53.715 -13.859 -75.029 1.00 41.62 202 GLU A CA 1
ATOM 1594 C C . GLU A 1 202 ? 52.830 -15.060 -74.673 1.00 41.62 202 GLU A C 1
ATOM 1596 O O . GLU A 1 202 ? 53.307 -15.951 -73.977 1.00 41.62 202 GLU A O 1
ATOM 1601 N N . ARG A 1 203 ? 51.579 -15.211 -75.093 1.00 38.12 203 ARG A N 1
ATOM 1602 C CA . ARG A 1 203 ? 50.560 -14.376 -75.739 1.00 38.12 203 ARG A CA 1
ATOM 1603 C C . ARG A 1 203 ? 49.285 -15.242 -75.637 1.00 38.12 203 ARG A C 1
ATOM 1605 O O . ARG A 1 203 ? 49.402 -16.463 -75.731 1.00 38.12 203 ARG A O 1
ATOM 1612 N N . ASP A 1 204 ? 48.132 -14.624 -75.406 1.00 43.94 204 ASP A N 1
ATOM 1613 C CA . ASP A 1 204 ? 46.827 -15.261 -75.616 1.00 43.94 204 ASP A CA 1
ATOM 1614 C C . ASP A 1 204 ? 46.687 -15.674 -77.093 1.00 43.94 204 ASP A C 1
ATOM 1616 O O . ASP A 1 204 ? 47.253 -14.994 -77.954 1.00 43.94 204 ASP A O 1
ATOM 1620 N N . ASP A 1 205 ? 46.026 -16.807 -77.354 1.00 45.56 205 ASP A N 1
ATOM 1621 C CA . ASP A 1 205 ? 44.899 -16.937 -78.297 1.00 45.56 205 ASP A CA 1
ATOM 1622 C C . ASP A 1 205 ? 44.556 -18.424 -78.580 1.00 45.56 205 ASP A C 1
ATOM 1624 O O . ASP A 1 205 ? 45.432 -19.266 -78.785 1.00 45.56 205 ASP A O 1
ATOM 1628 N N . ASP A 1 206 ? 43.240 -18.659 -78.602 1.00 48.47 206 ASP A N 1
ATOM 1629 C CA . ASP A 1 206 ? 42.456 -19.638 -79.371 1.00 48.47 206 ASP A CA 1
ATOM 1630 C C . ASP A 1 206 ? 42.273 -21.103 -78.899 1.00 48.47 206 ASP A C 1
ATOM 1632 O O . ASP A 1 206 ? 43.138 -21.969 -79.005 1.00 48.47 206 ASP A O 1
ATOM 1636 N N . ASP A 1 207 ? 41.037 -21.333 -78.426 1.00 47.84 207 ASP A N 1
ATOM 1637 C CA . ASP A 1 207 ? 40.044 -22.306 -78.911 1.00 47.84 207 ASP A CA 1
ATOM 1638 C C . ASP A 1 207 ? 40.414 -23.792 -79.067 1.00 47.84 207 ASP A C 1
ATOM 1640 O O . ASP A 1 207 ? 41.037 -24.189 -80.045 1.00 47.84 207 ASP A O 1
ATOM 1644 N N . GLU A 1 208 ? 39.798 -24.648 -78.237 1.00 50.78 208 GLU A N 1
ATOM 1645 C CA . GLU A 1 208 ? 39.147 -25.859 -78.762 1.00 50.78 208 GLU A CA 1
ATOM 1646 C C . GLU A 1 208 ? 38.000 -26.328 -77.847 1.00 50.78 208 GLU A C 1
ATOM 1648 O O . GLU A 1 208 ? 38.163 -26.580 -76.651 1.00 50.78 208 GLU A O 1
ATOM 1653 N N . VAL A 1 209 ? 36.807 -26.397 -78.439 1.00 51.47 209 VAL A N 1
ATOM 1654 C CA . VAL A 1 209 ? 35.578 -26.959 -77.879 1.00 51.47 209 VAL A CA 1
ATOM 1655 C C . VAL A 1 209 ? 35.460 -28.380 -78.411 1.00 51.47 209 VAL A C 1
ATOM 1657 O O . VAL A 1 209 ? 35.166 -28.534 -79.587 1.00 51.47 209 VAL A O 1
ATOM 1660 N N . GLU A 1 210 ? 35.571 -29.395 -77.558 1.00 52.84 210 GLU A N 1
ATOM 1661 C CA . GLU A 1 210 ? 34.902 -30.681 -77.782 1.00 52.84 210 GLU A CA 1
ATOM 1662 C C . GLU A 1 210 ? 34.405 -31.225 -76.443 1.00 52.84 210 GLU A C 1
ATOM 1664 O O . GLU A 1 210 ? 35.154 -31.391 -75.479 1.00 52.84 210 GLU A O 1
ATOM 1669 N N . GLY A 1 211 ? 33.091 -31.429 -76.371 1.00 44.31 211 GLY A N 1
ATOM 1670 C CA . GLY A 1 211 ? 32.459 -32.138 -75.275 1.00 44.31 211 GLY A CA 1
ATOM 1671 C C . GLY A 1 211 ? 32.476 -33.632 -75.539 1.00 44.31 211 GLY A C 1
ATOM 1672 O O . GLY A 1 211 ? 32.302 -34.041 -76.677 1.00 44.31 211 GLY A O 1
ATOM 1673 N N . GLU A 1 212 ? 32.565 -34.427 -74.479 1.00 51.53 212 GLU A N 1
ATOM 1674 C CA . GLU A 1 212 ? 31.951 -35.749 -74.445 1.00 51.53 212 GLU A CA 1
ATOM 1675 C C . GLU A 1 212 ? 31.385 -36.011 -73.048 1.00 51.53 212 GLU A C 1
ATOM 1677 O O . GLU A 1 212 ? 32.070 -35.957 -72.025 1.00 51.53 212 GLU A O 1
ATOM 1682 N N . GLU A 1 213 ? 30.080 -36.256 -73.041 1.00 50.72 213 GLU A N 1
ATOM 1683 C CA . GLU A 1 213 ? 29.309 -36.827 -71.951 1.00 50.72 213 GLU A CA 1
ATOM 1684 C C . GLU A 1 213 ? 29.720 -38.290 -71.753 1.00 50.72 213 GLU A C 1
ATOM 1686 O O . GLU A 1 213 ? 29.724 -39.053 -72.715 1.00 50.72 213 GLU A O 1
ATOM 1691 N N . THR A 1 214 ? 29.949 -38.730 -70.515 1.00 50.81 214 THR A N 1
ATOM 1692 C CA . THR A 1 214 ? 29.615 -40.103 -70.107 1.00 50.81 214 THR A CA 1
ATOM 1693 C C . THR A 1 214 ? 29.158 -40.117 -68.645 1.00 50.81 214 THR A C 1
ATOM 1695 O O . THR A 1 214 ? 29.639 -39.346 -67.818 1.00 50.81 214 THR A O 1
ATOM 1698 N N . TRP A 1 215 ? 28.149 -40.956 -68.426 1.00 54.31 215 TRP A N 1
ATOM 1699 C CA . TRP A 1 215 ? 27.190 -41.096 -67.326 1.00 54.31 215 TRP A CA 1
ATOM 1700 C C . TRP A 1 215 ? 27.727 -41.193 -65.895 1.00 54.31 215 TRP A C 1
ATOM 1702 O O . TRP A 1 215 ? 28.747 -41.884 -65.679 1.00 54.31 215 TRP A O 1
#

InterPro domains:
  IPR046758 Sey1/RHD3-like, three-helix bundle domain [PF20428] (7-154)

Organism: NCBI:txid454286

Secondary structure (DSSP, 8-state):
-HHHHHHHHHHHHHHHHHHHHHHHHHHB---TTTSSPP-HHHHH-PPPTT--HHHHHSS--TTS--TT---HHHHTBSS-HHHHHHHHHHHHHHHHHHHHHHHHHHHTT-----HHHHHHHHHHHHHHHHHHHHHHHTTTHHHHHHHHHHHHHHHHHHHHHHHHHHHS-----------------------------------------------